Protein AF-0000000066307644 (afdb_homodimer)

InterPro domains:
  IPR011978 YgfB-like [MF_00346] (2-180)
  IPR011978 YgfB-like [PF03695] (17-167)
  IPR036255 YgfB-like superfamily [G3DSA:1.20.120.740] (1-174)
  IPR036255 YgfB-like superfamily [SSF101327] (4-168)

Structure (mmCIF, N/CA/C/O backbone):
data_AF-0000000066307644-model_v1
#
loop_
_entity.id
_entity.type
_entity.pdbx_description
1 polymer 'UPF0149 protein XC_0904'
#
loop_
_atom_site.group_PDB
_atom_site.id
_atom_site.type_symbol
_atom_site.label_atom_id
_atom_site.label_alt_id
_atom_site.label_comp_id
_atom_site.label_asym_id
_atom_site.label_entity_id
_atom_site.label_seq_id
_atom_site.pdbx_PDB_ins_code
_atom_site.Cartn_x
_atom_site.Cartn_y
_atom_site.Cartn_z
_atom_site.occupancy
_atom_site.B_iso_or_equiv
_atom_site.auth_seq_id
_atom_site.auth_comp_id
_atom_site.auth_asym_id
_atom_site.auth_atom_id
_atom_site.pdbx_PDB_model_num
ATOM 1 N N . MET A 1 1 ? 1.718 0.311 -14.469 1 76.56 1 MET A N 1
ATOM 2 C CA . MET A 1 1 ? 1.915 -0.659 -15.539 1 76.56 1 MET A CA 1
ATOM 3 C C . MET A 1 1 ? 1 -1.865 -15.359 1 76.56 1 MET A C 1
ATOM 5 O O . MET A 1 1 ? 0.821 -2.352 -14.242 1 76.56 1 MET A O 1
ATOM 9 N N . ASP A 1 2 ? 0.47 -2.332 -16.562 1 86.06 2 ASP A N 1
ATOM 10 C CA . ASP A 1 2 ? -0.519 -3.402 -16.484 1 86.06 2 ASP A CA 1
ATOM 11 C C . ASP A 1 2 ? 0.13 -4.766 -16.703 1 86.06 2 ASP A C 1
ATOM 13 O O . ASP A 1 2 ? 1.131 -4.871 -17.422 1 86.06 2 ASP A O 1
ATOM 17 N N . LEU A 1 3 ? -0.506 -5.797 -16.078 1 92.88 3 LEU A N 1
ATOM 18 C CA . LEU A 1 3 ? -0.073 -7.172 -16.328 1 92.88 3 LEU A CA 1
ATOM 19 C C . LEU A 1 3 ? -0.369 -7.594 -17.75 1 92.88 3 LEU A C 1
ATOM 21 O O . LEU A 1 3 ? -1.359 -7.152 -18.344 1 92.88 3 LEU A O 1
ATOM 25 N N . PRO A 1 4 ? 0.528 -8.398 -18.344 1 94.44 4 PRO A N 1
ATOM 26 C CA . PRO A 1 4 ? 0.225 -8.938 -19.672 1 94.44 4 PRO A CA 1
ATOM 27 C C . PRO A 1 4 ? -0.968 -9.891 -19.656 1 94.44 4 PRO A C 1
ATOM 29 O O . PRO A 1 4 ? -1.418 -10.312 -18.594 1 94.44 4 PRO A O 1
ATOM 32 N N . ASP A 1 5 ? -1.423 -10.188 -20.922 1 94 5 ASP A N 1
ATOM 33 C CA . ASP A 1 5 ? -2.516 -11.141 -21.062 1 94 5 ASP A CA 1
ATOM 34 C C . ASP A 1 5 ? -2.09 -12.539 -20.609 1 94 5 ASP A C 1
ATOM 36 O O . ASP A 1 5 ? -0.978 -12.977 -20.922 1 94 5 ASP A O 1
ATOM 40 N N . VAL A 1 6 ? -3.062 -13.227 -19.984 1 96.31 6 VAL A N 1
ATOM 41 C CA . VAL A 1 6 ? -2.816 -14.578 -19.5 1 96.31 6 VAL A CA 1
ATOM 42 C C . VAL A 1 6 ? -2.373 -15.477 -20.656 1 96.31 6 VAL A C 1
ATOM 44 O O . VAL A 1 6 ? -1.463 -16.297 -20.5 1 96.31 6 VAL A O 1
ATOM 47 N N . ALA A 1 7 ? -2.98 -15.336 -21.766 1 95.56 7 ALA A N 1
ATOM 48 C CA . ALA A 1 7 ? -2.686 -16.172 -22.938 1 95.56 7 ALA A CA 1
ATOM 49 C C . ALA A 1 7 ? -1.252 -15.953 -23.406 1 95.56 7 ALA A C 1
ATOM 51 O O . ALA A 1 7 ? -0.585 -16.906 -23.828 1 95.56 7 ALA A O 1
ATOM 52 N N . ALA A 1 8 ? -0.825 -14.734 -23.391 1 96.31 8 ALA A N 1
ATOM 53 C CA . ALA A 1 8 ? 0.537 -14.422 -23.812 1 96.31 8 ALA A CA 1
ATOM 54 C C . ALA A 1 8 ? 1.562 -15.039 -22.875 1 96.31 8 ALA A C 1
ATOM 56 O O . ALA A 1 8 ? 2.582 -15.57 -23.312 1 96.31 8 ALA A O 1
ATOM 57 N N . VAL A 1 9 ? 1.308 -14.984 -21.594 1 97.62 9 VAL A N 1
ATOM 58 C CA . VAL A 1 9 ? 2.197 -15.57 -20.609 1 97.62 9 VAL A CA 1
ATOM 59 C C . VAL A 1 9 ? 2.227 -17.094 -20.766 1 97.62 9 VAL A C 1
ATOM 61 O O . VAL A 1 9 ? 3.297 -17.703 -20.734 1 97.62 9 VAL A O 1
ATOM 64 N N . GLN A 1 10 ? 1.036 -17.625 -20.969 1 95.81 10 GLN A N 1
ATOM 65 C CA . GLN A 1 10 ? 0.947 -19.078 -21.172 1 95.81 10 GLN A CA 1
ATOM 66 C C . GLN A 1 10 ? 1.739 -19.516 -22.406 1 95.81 10 GLN A C 1
ATOM 68 O O . GLN A 1 10 ? 2.418 -20.531 -22.375 1 95.81 10 GLN A O 1
ATOM 73 N N . HIS A 1 11 ? 1.57 -18.797 -23.422 1 96.5 11 HIS A N 1
ATOM 74 C CA . HIS A 1 11 ? 2.273 -19.109 -24.672 1 96.5 11 HIS A CA 1
ATOM 75 C C . HIS A 1 11 ? 3.783 -19.125 -24.453 1 96.5 11 HIS A C 1
ATOM 77 O O . HIS A 1 11 ? 4.465 -20.062 -24.875 1 96.5 11 HIS A O 1
ATOM 83 N N . GLU A 1 12 ? 4.316 -18.109 -23.797 1 97.06 12 GLU A N 1
ATOM 84 C CA . GLU A 1 12 ? 5.754 -18.047 -23.547 1 97.06 12 GLU A CA 1
ATOM 85 C C . GLU A 1 12 ? 6.199 -19.156 -22.609 1 97.06 12 GLU A C 1
ATOM 87 O O . GLU A 1 12 ? 7.293 -19.703 -22.75 1 97.06 12 GLU A O 1
ATOM 92 N N . SER A 1 13 ? 5.41 -19.469 -21.625 1 96.44 13 SER A N 1
ATOM 93 C CA . SER A 1 13 ? 5.695 -20.578 -20.719 1 96.44 13 SER A CA 1
ATOM 94 C C . SER A 1 13 ? 5.875 -21.891 -21.5 1 96.44 13 SER A C 1
ATOM 96 O O . SER A 1 13 ? 6.816 -22.641 -21.25 1 96.44 13 SER A O 1
ATOM 98 N N . ARG A 1 14 ? 4.941 -22.078 -22.438 1 95.62 14 ARG A N 1
ATOM 99 C CA . ARG A 1 14 ? 5.016 -23.281 -23.266 1 95.62 14 ARG A CA 1
ATOM 100 C C . ARG A 1 14 ? 6.266 -23.266 -24.141 1 95.62 14 ARG A C 1
ATOM 102 O O . ARG A 1 14 ? 6.91 -24.297 -24.328 1 95.62 14 ARG A O 1
ATOM 109 N N . GLN A 1 15 ? 6.609 -22.203 -24.672 1 95.5 15 GLN A N 1
ATOM 110 C CA . GLN A 1 15 ? 7.793 -22.062 -25.516 1 95.5 15 GLN A CA 1
ATOM 111 C C . GLN A 1 15 ? 9.062 -22.422 -24.75 1 95.5 15 GLN A C 1
ATOM 113 O O . GLN A 1 15 ? 10.016 -22.953 -25.328 1 95.5 15 GLN A O 1
ATOM 118 N N . LEU A 1 16 ? 9.094 -22.141 -23.484 1 95.19 16 LEU A N 1
ATOM 119 C CA . LEU A 1 16 ? 10.242 -22.422 -22.625 1 95.19 16 LEU A CA 1
ATOM 120 C C . LEU A 1 16 ? 10.133 -23.797 -22 1 95.19 16 LEU A C 1
ATOM 122 O O . LEU A 1 16 ? 10.93 -24.156 -21.125 1 95.19 16 LEU A O 1
ATOM 126 N N . ASP A 1 17 ? 9.086 -24.578 -22.328 1 95 17 ASP A N 1
ATOM 127 C CA . ASP A 1 17 ? 8.828 -25.938 -21.875 1 95 17 ASP A CA 1
ATOM 128 C C . ASP A 1 17 ? 8.633 -25.984 -20.359 1 95 17 ASP A C 1
ATOM 130 O O . ASP A 1 17 ? 9.172 -26.875 -19.688 1 95 17 ASP A O 1
ATOM 134 N N . LEU A 1 18 ? 7.98 -24.922 -19.891 1 95.06 18 LEU A N 1
ATOM 135 C CA . LEU A 1 18 ? 7.645 -24.906 -18.469 1 95.06 18 LEU A CA 1
ATOM 136 C C . LEU A 1 18 ? 6.328 -25.625 -18.219 1 95.06 18 LEU A C 1
ATOM 138 O O . LEU A 1 18 ? 5.398 -25.547 -19.016 1 95.06 18 LEU A O 1
ATOM 142 N N . ALA A 1 19 ? 6.207 -26.344 -17.141 1 93.62 19 ALA A N 1
ATOM 143 C CA . ALA A 1 19 ? 4.977 -27.016 -16.734 1 93.62 19 ALA A CA 1
ATOM 144 C C . ALA A 1 19 ? 4.062 -26.078 -15.953 1 93.62 19 ALA A C 1
ATOM 146 O O . ALA A 1 19 ? 2.904 -26.406 -15.688 1 93.62 19 ALA A O 1
ATOM 147 N N . SER A 1 20 ? 4.461 -24.938 -15.68 1 95.69 20 SER A N 1
ATOM 148 C CA . SER A 1 20 ? 3.748 -24 -14.82 1 95.69 20 SER A CA 1
ATOM 149 C C . SER A 1 20 ? 2.73 -23.188 -15.617 1 95.69 20 SER A C 1
ATOM 151 O O . SER A 1 20 ? 3.006 -22.766 -16.734 1 95.69 20 SER A O 1
ATOM 153 N N . SER A 1 21 ? 1.569 -23 -14.969 1 96.38 21 SER A N 1
ATOM 154 C CA . SER A 1 21 ? 0.564 -22.125 -15.539 1 96.38 21 SER A CA 1
ATOM 155 C C . SER A 1 21 ? 0.926 -20.656 -15.312 1 96.38 21 SER A C 1
ATOM 157 O O . SER A 1 21 ? 1.841 -20.344 -14.539 1 96.38 21 SER A O 1
ATOM 159 N N . ALA A 1 22 ? 0.212 -19.734 -15.992 1 96.5 22 ALA A N 1
ATOM 160 C CA . ALA A 1 22 ? 0.408 -18.297 -15.789 1 96.5 22 ALA A CA 1
ATOM 161 C C . ALA A 1 22 ? 0.186 -17.922 -14.328 1 96.5 22 ALA A C 1
ATOM 163 O O . ALA A 1 22 ? 0.947 -17.125 -13.766 1 96.5 22 ALA A O 1
ATOM 164 N N . ALA A 1 23 ? -0.863 -18.453 -13.719 1 97.19 23 ALA A N 1
ATOM 165 C CA . ALA A 1 23 ? -1.168 -18.188 -12.32 1 97.19 23 ALA A CA 1
ATOM 166 C C . ALA A 1 23 ? -0.026 -18.641 -11.414 1 97.19 23 ALA A C 1
ATOM 168 O O . ALA A 1 23 ? 0.369 -17.906 -10.5 1 97.19 23 ALA A O 1
ATOM 169 N N . GLU A 1 24 ? 0.496 -19.75 -11.672 1 97.25 24 GLU A N 1
ATOM 170 C CA . GLU A 1 24 ? 1.594 -20.281 -10.867 1 97.25 24 GLU A CA 1
ATOM 171 C C . GLU A 1 24 ? 2.844 -19.406 -11.008 1 97.25 24 GLU A C 1
ATOM 173 O O . GLU A 1 24 ? 3.523 -19.125 -10.016 1 97.25 24 GLU A O 1
ATOM 178 N N . LEU A 1 25 ? 3.117 -19.031 -12.211 1 98.12 25 LEU A N 1
ATOM 179 C CA . LEU A 1 25 ? 4.297 -18.203 -12.453 1 98.12 25 LEU A CA 1
ATOM 180 C C . LEU A 1 25 ? 4.164 -16.859 -11.773 1 98.12 25 LEU A C 1
ATOM 182 O O . LEU A 1 25 ? 5.109 -16.375 -11.141 1 98.12 25 LEU A O 1
ATOM 186 N N . HIS A 1 26 ? 3.051 -16.203 -11.914 1 98.38 26 HIS A N 1
ATOM 187 C CA . HIS A 1 26 ? 2.826 -14.914 -11.266 1 98.38 26 HIS A CA 1
ATOM 188 C C . HIS A 1 26 ? 2.873 -15.047 -9.75 1 98.38 26 HIS A C 1
ATOM 190 O O . HIS A 1 26 ? 3.488 -14.227 -9.062 1 98.38 26 HIS A O 1
ATOM 196 N N . GLY A 1 27 ? 2.193 -16.078 -9.211 1 98.12 27 GLY A N 1
ATOM 197 C CA . GLY A 1 27 ? 2.252 -16.328 -7.781 1 98.12 27 GLY A CA 1
ATOM 198 C C . GLY A 1 27 ? 3.668 -16.5 -7.262 1 98.12 27 GLY A C 1
ATOM 199 O O . GLY A 1 27 ? 4.043 -15.906 -6.254 1 98.12 27 GLY A O 1
ATOM 200 N N . GLY A 1 28 ? 4.426 -17.328 -7.926 1 97.81 28 GLY A N 1
ATOM 201 C CA . GLY A 1 28 ? 5.816 -17.531 -7.547 1 97.81 28 GLY A CA 1
ATOM 202 C C . GLY A 1 28 ? 6.629 -16.25 -7.551 1 97.81 28 GLY A C 1
ATOM 203 O O . GLY A 1 28 ? 7.395 -15.992 -6.617 1 97.81 28 GLY A O 1
ATOM 204 N N . LEU A 1 29 ? 6.465 -15.477 -8.617 1 97.94 29 LEU A N 1
ATOM 205 C CA . LEU A 1 29 ? 7.156 -14.203 -8.727 1 97.94 29 LEU A CA 1
ATOM 206 C C . LEU A 1 29 ? 6.77 -13.273 -7.582 1 97.94 29 LEU A C 1
ATOM 208 O O . LEU A 1 29 ? 7.637 -12.672 -6.945 1 97.94 29 LEU A O 1
ATOM 212 N N . CYS A 1 30 ? 5.473 -13.117 -7.383 1 96.19 30 CYS A N 1
ATOM 213 C CA . CYS A 1 30 ? 4.984 -12.273 -6.301 1 96.19 30 CYS A CA 1
ATOM 214 C C . CYS A 1 30 ? 5.551 -12.727 -4.961 1 96.19 30 CYS A C 1
ATOM 216 O O . CYS A 1 30 ? 5.949 -11.898 -4.137 1 96.19 30 CYS A O 1
ATOM 218 N N . GLY A 1 31 ? 5.551 -14.039 -4.734 1 96.25 31 GLY A N 1
ATOM 219 C CA . GLY A 1 31 ? 6.125 -14.578 -3.51 1 96.25 31 GLY A CA 1
ATOM 220 C C . GLY A 1 31 ? 7.59 -14.227 -3.336 1 96.25 31 GLY A C 1
ATOM 221 O O . GLY A 1 31 ? 7.996 -13.742 -2.277 1 96.25 31 GLY A O 1
ATOM 222 N N . TRP A 1 32 ? 8.359 -14.406 -4.375 1 96.19 32 TRP A N 1
ATOM 223 C CA . TRP A 1 32 ? 9.789 -14.109 -4.379 1 96.19 32 TRP A CA 1
ATOM 224 C C . TRP A 1 32 ? 10.039 -12.641 -4.035 1 96.19 32 TRP A C 1
ATOM 226 O O . TRP A 1 32 ? 10.789 -12.328 -3.111 1 96.19 32 TRP A O 1
ATOM 236 N N . LEU A 1 33 ? 9.312 -11.781 -4.711 1 93.94 33 LEU A N 1
ATOM 237 C CA . LEU A 1 33 ? 9.508 -10.352 -4.52 1 93.94 33 LEU A CA 1
ATOM 238 C C . LEU A 1 33 ? 9.031 -9.922 -3.133 1 93.94 33 LEU A C 1
ATOM 240 O O . LEU A 1 33 ? 9.695 -9.117 -2.469 1 93.94 33 LEU A O 1
ATOM 244 N N . SER A 1 34 ? 7.895 -10.422 -2.717 1 91.25 34 SER A N 1
ATOM 245 C CA . SER A 1 34 ? 7.336 -10.055 -1.421 1 91.25 34 SER A CA 1
ATOM 246 C C . SER A 1 34 ? 8.227 -10.523 -0.277 1 91.25 34 SER A C 1
ATOM 248 O O . SER A 1 34 ? 8.25 -9.914 0.792 1 91.25 34 SER A O 1
ATOM 250 N N . GLY A 1 35 ? 8.93 -11.609 -0.452 1 91.62 35 GLY A N 1
ATOM 251 C CA . GLY A 1 35 ? 9.844 -12.141 0.552 1 91.62 35 GLY A CA 1
ATOM 252 C C . GLY A 1 35 ? 11.188 -11.43 0.572 1 91.62 35 GLY A C 1
ATOM 253 O O . GLY A 1 35 ? 12.047 -11.75 1.392 1 91.62 35 GLY A O 1
ATOM 254 N N . GLY A 1 36 ? 11.383 -10.484 -0.384 1 90.62 36 GLY A N 1
ATOM 255 C CA . GLY A 1 36 ? 12.617 -9.711 -0.428 1 90.62 36 GLY A CA 1
ATOM 256 C C . GLY A 1 36 ? 13.578 -10.172 -1.507 1 90.62 36 GLY A C 1
ATOM 257 O O . GLY A 1 36 ? 14.734 -9.766 -1.528 1 90.62 36 GLY A O 1
ATOM 258 N N . GLY A 1 37 ? 13.109 -11.109 -2.309 1 92.88 37 GLY A N 1
ATOM 259 C CA . GLY A 1 37 ? 13.945 -11.516 -3.43 1 92.88 37 GLY A CA 1
ATOM 260 C C . GLY A 1 37 ? 14.297 -10.367 -4.355 1 92.88 37 GLY A C 1
ATOM 261 O O . GLY A 1 37 ? 13.531 -9.414 -4.496 1 92.88 37 GLY A O 1
ATOM 262 N N . ALA A 1 38 ? 15.414 -10.492 -5.082 1 92.81 38 ALA A N 1
ATOM 263 C CA . ALA A 1 38 ? 15.906 -9.422 -5.945 1 92.81 38 ALA A CA 1
ATOM 264 C C . ALA A 1 38 ? 15.078 -9.32 -7.227 1 92.81 38 ALA A C 1
ATOM 266 O O . ALA A 1 38 ? 14.68 -10.344 -7.797 1 92.81 38 ALA A O 1
ATOM 267 N N . ASP A 1 39 ? 14.789 -8.109 -7.637 1 94.81 39 ASP A N 1
ATOM 268 C CA . ASP A 1 39 ? 14.242 -7.871 -8.969 1 94.81 39 ASP A CA 1
ATOM 269 C C . ASP A 1 39 ? 15.312 -8.062 -10.039 1 94.81 39 ASP A C 1
ATOM 271 O O . ASP A 1 39 ? 16.062 -7.133 -10.359 1 94.81 39 ASP A O 1
ATOM 275 N N . SER A 1 40 ? 15.375 -9.195 -10.586 1 95.56 40 SER A N 1
ATOM 276 C CA . SER A 1 40 ? 16.406 -9.523 -11.57 1 95.56 40 SER A CA 1
ATOM 277 C C . SER A 1 40 ? 15.82 -10.273 -12.758 1 95.56 40 SER A C 1
ATOM 279 O O . SER A 1 40 ? 14.781 -10.922 -12.633 1 95.56 40 SER A O 1
ATOM 281 N N . ALA A 1 41 ? 16.516 -10.227 -13.852 1 94.31 41 ALA A N 1
ATOM 282 C CA . ALA A 1 41 ? 16.047 -10.852 -15.086 1 94.31 41 ALA A CA 1
ATOM 283 C C . ALA A 1 41 ? 16.016 -12.367 -14.953 1 94.31 41 ALA A C 1
ATOM 285 O O . ALA A 1 41 ? 15.273 -13.047 -15.672 1 94.31 41 ALA A O 1
ATOM 286 N N . ASP A 1 42 ? 16.781 -12.953 -13.992 1 95.56 42 ASP A N 1
ATOM 287 C CA . ASP A 1 42 ? 16.844 -14.406 -13.859 1 95.56 42 ASP A CA 1
ATOM 288 C C . ASP A 1 42 ? 15.836 -14.906 -12.828 1 95.56 42 ASP A C 1
ATOM 290 O O . ASP A 1 42 ? 16.016 -15.984 -12.258 1 95.56 42 ASP A O 1
ATOM 294 N N . TRP A 1 43 ? 14.828 -14.141 -12.617 1 96.69 43 TRP A N 1
ATOM 295 C CA . TRP A 1 43 ? 13.836 -14.469 -11.602 1 96.69 43 TRP A CA 1
ATOM 296 C C . TRP A 1 43 ? 13.25 -15.859 -11.836 1 96.69 43 TRP A C 1
ATOM 298 O O . TRP A 1 43 ? 12.891 -16.562 -10.883 1 96.69 43 TRP A O 1
ATOM 308 N N . LEU A 1 44 ? 13.07 -16.25 -13.055 1 97.38 44 LEU A N 1
ATOM 309 C CA . LEU A 1 44 ? 12.477 -17.547 -13.391 1 97.38 44 LEU A CA 1
ATOM 310 C C . LEU A 1 44 ? 13.32 -18.688 -12.852 1 97.38 44 LEU A C 1
ATOM 312 O O . LEU A 1 44 ? 12.797 -19.625 -12.25 1 97.38 44 LEU A O 1
ATOM 316 N N . ALA A 1 45 ? 14.609 -18.625 -13.023 1 96.44 45 ALA A N 1
ATOM 317 C CA . ALA A 1 45 ? 15.523 -19.641 -12.484 1 96.44 45 ALA A CA 1
ATOM 318 C C . ALA A 1 45 ? 15.438 -19.703 -10.961 1 96.44 45 ALA A C 1
ATOM 320 O O . ALA A 1 45 ? 15.523 -20.781 -10.375 1 96.44 45 ALA A O 1
ATOM 321 N N . ARG A 1 46 ? 15.219 -18.562 -10.344 1 94.88 46 ARG A N 1
ATOM 322 C CA . ARG A 1 46 ? 15.172 -18.453 -8.891 1 94.88 46 ARG A CA 1
ATOM 323 C C . ARG A 1 46 ? 13.93 -19.141 -8.336 1 94.88 46 ARG A C 1
ATOM 325 O O . ARG A 1 46 ? 14.023 -19.953 -7.41 1 94.88 46 ARG A O 1
ATOM 332 N N . ILE A 1 47 ? 12.766 -18.859 -8.953 1 95.19 47 ILE A N 1
ATOM 333 C CA . ILE A 1 47 ? 11.539 -19.344 -8.352 1 95.19 47 ILE A CA 1
ATOM 334 C C . ILE A 1 47 ? 11.344 -20.828 -8.703 1 95.19 47 ILE A C 1
ATOM 336 O O . ILE A 1 47 ? 10.648 -21.547 -7.992 1 95.19 47 ILE A O 1
ATOM 340 N N . LEU A 1 48 ? 11.914 -21.281 -9.781 1 95.5 48 LEU A N 1
ATOM 341 C CA . LEU A 1 48 ? 11.812 -22.672 -10.172 1 95.5 48 LEU A CA 1
ATOM 342 C C . LEU A 1 48 ? 12.93 -23.5 -9.547 1 95.5 48 LEU A C 1
ATOM 344 O O . LEU A 1 48 ? 12.984 -24.719 -9.719 1 95.5 48 LEU A O 1
ATOM 348 N N . ALA A 1 49 ? 13.852 -22.828 -8.875 1 92.62 49 ALA A N 1
ATOM 349 C CA . ALA A 1 49 ? 15.031 -23.469 -8.281 1 92.62 49 ALA A CA 1
ATOM 350 C C . ALA A 1 49 ? 15.789 -24.281 -9.32 1 92.62 49 ALA A C 1
ATOM 352 O O . ALA A 1 49 ? 16.156 -25.438 -9.055 1 92.62 49 ALA A O 1
ATOM 353 N N . ASP A 1 50 ? 15.898 -23.812 -10.453 1 94.31 50 AS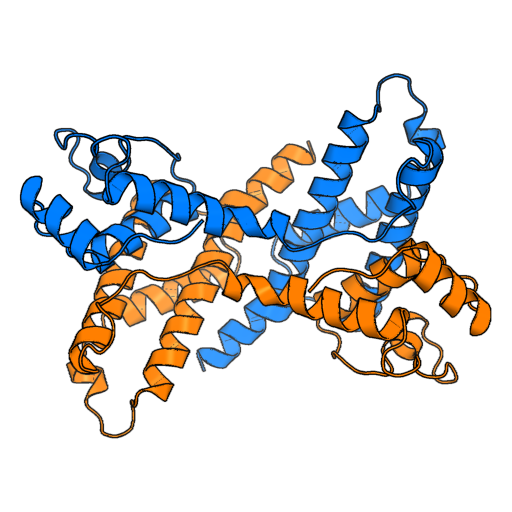P A N 1
ATOM 354 C CA . ASP A 1 50 ? 16.578 -24.422 -11.586 1 94.31 50 ASP A CA 1
ATOM 355 C C . ASP A 1 50 ? 17.562 -23.438 -12.234 1 94.31 50 ASP A C 1
ATOM 357 O O . ASP A 1 50 ? 17.172 -22.672 -13.117 1 94.31 50 ASP A O 1
ATOM 361 N N . THR A 1 51 ? 18.828 -23.547 -11.906 1 91.81 51 THR A N 1
ATOM 362 C CA . THR A 1 51 ? 19.844 -22.594 -12.328 1 91.81 51 THR A CA 1
ATOM 363 C C . THR A 1 51 ? 20.078 -22.688 -13.836 1 91.81 51 THR A C 1
ATOM 365 O O . THR A 1 51 ? 20.656 -21.781 -14.438 1 91.81 51 THR A O 1
ATOM 368 N N . ALA A 1 52 ? 19.594 -23.766 -14.398 1 93.44 52 ALA A N 1
ATOM 369 C CA . ALA A 1 52 ? 19.797 -23.953 -15.836 1 93.44 52 ALA A CA 1
ATOM 370 C C . ALA A 1 52 ? 18.703 -23.266 -16.641 1 93.44 52 ALA A C 1
ATOM 372 O O . ALA A 1 52 ? 18.812 -23.109 -17.859 1 93.44 52 ALA A O 1
ATOM 373 N N . GLN A 1 53 ? 17.688 -22.875 -15.945 1 94.5 53 GLN A N 1
ATOM 374 C CA . GLN A 1 53 ? 16.578 -22.234 -16.641 1 94.5 53 GLN A CA 1
ATOM 375 C C . GLN A 1 53 ? 17 -20.906 -17.25 1 94.5 53 GLN A C 1
ATOM 377 O O . GLN A 1 53 ? 17.562 -20.062 -16.562 1 94.5 53 GLN A O 1
ATOM 382 N N . VAL A 1 54 ? 16.75 -20.75 -18.484 1 93.88 54 VAL A N 1
ATOM 383 C CA . VAL A 1 54 ? 17.125 -19.531 -19.203 1 93.88 54 VAL A CA 1
ATOM 384 C C . VAL A 1 54 ? 16.203 -18.391 -18.781 1 93.88 54 VAL A C 1
ATOM 386 O O . VAL A 1 54 ? 15.016 -18.594 -18.562 1 93.88 54 VAL A O 1
ATOM 389 N N . ALA A 1 55 ? 16.797 -17.141 -18.828 1 95 55 ALA A N 1
ATOM 390 C CA . ALA A 1 55 ? 16 -15.953 -18.5 1 95 55 ALA A CA 1
ATOM 391 C C . ALA A 1 55 ? 14.992 -15.656 -19.609 1 95 55 ALA A C 1
ATOM 393 O O . ALA A 1 55 ? 15.266 -15.875 -20.797 1 95 55 ALA A O 1
ATOM 394 N N . PRO A 1 56 ? 13.812 -15.141 -19.203 1 95.5 56 PRO A N 1
ATOM 395 C CA . PRO A 1 56 ? 12.852 -14.727 -20.219 1 95.5 56 PRO A CA 1
ATOM 396 C C . PRO A 1 56 ? 13.414 -13.68 -21.188 1 95.5 56 PRO A C 1
ATOM 398 O O . PRO A 1 56 ? 14.281 -12.891 -20.797 1 95.5 56 PRO A O 1
ATOM 401 N N . ALA A 1 57 ? 12.867 -13.711 -22.375 1 94.62 57 ALA A N 1
ATOM 402 C CA . ALA A 1 57 ? 13.266 -12.727 -23.375 1 94.62 57 ALA A CA 1
ATOM 403 C C . ALA A 1 57 ? 12.883 -11.312 -22.938 1 94.62 57 ALA A C 1
ATOM 405 O O . ALA A 1 57 ? 11.773 -11.094 -22.453 1 94.62 57 ALA A O 1
ATOM 406 N N . GLN A 1 58 ? 13.82 -10.352 -23.141 1 94.75 58 GLN A N 1
ATOM 407 C CA . GLN A 1 58 ? 13.531 -8.961 -22.812 1 94.75 58 GLN A CA 1
ATOM 408 C C . GLN A 1 58 ? 12.344 -8.453 -23.625 1 94.75 58 GLN A C 1
ATOM 410 O O . GLN A 1 58 ? 12.297 -8.625 -24.844 1 94.75 58 GLN A O 1
ATOM 415 N N . GLY A 1 59 ? 11.43 -7.914 -22.969 1 94.44 59 GLY A N 1
ATOM 416 C CA . GLY A 1 59 ? 10.258 -7.359 -23.625 1 94.44 59 GLY A CA 1
ATOM 417 C C . GLY A 1 59 ? 9.172 -8.383 -23.875 1 94.44 5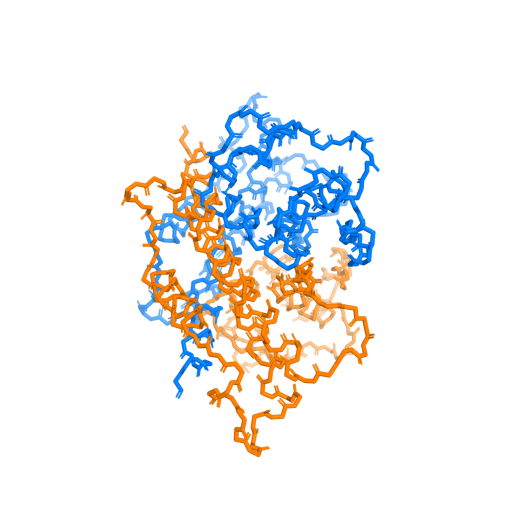9 GLY A C 1
ATOM 418 O O . GLY A 1 59 ? 8.078 -8.039 -24.328 1 94.44 59 GLY A O 1
ATOM 419 N N . GLY A 1 60 ? 9.461 -9.648 -23.641 1 96.62 60 GLY A N 1
ATOM 420 C CA . GLY A 1 60 ? 8.445 -10.68 -23.781 1 96.62 60 GLY A CA 1
ATOM 421 C C . GLY A 1 60 ? 7.402 -10.633 -22.688 1 96.62 60 GLY A C 1
ATOM 422 O O . GLY A 1 60 ? 7.441 -9.758 -21.812 1 96.62 60 GLY A O 1
ATOM 423 N N . ALA A 1 61 ? 6.449 -11.531 -22.719 1 97.31 61 ALA A N 1
ATOM 424 C CA . ALA A 1 61 ? 5.316 -11.531 -21.797 1 97.31 61 ALA A CA 1
ATOM 425 C C . ALA A 1 61 ? 5.777 -11.773 -20.359 1 97.31 61 ALA A C 1
ATOM 427 O O . ALA A 1 61 ? 5.266 -11.148 -19.422 1 97.31 61 ALA A O 1
ATOM 428 N N . LEU A 1 62 ? 6.691 -12.656 -20.203 1 98.06 62 LEU A N 1
ATOM 429 C CA . LEU A 1 62 ? 7.188 -12.961 -18.859 1 98.06 62 LEU A CA 1
ATOM 430 C C . LEU A 1 62 ? 7.992 -11.797 -18.297 1 98.06 62 LEU A C 1
ATOM 432 O O . LEU A 1 62 ? 7.914 -11.5 -17.109 1 98.06 62 LEU A O 1
ATOM 436 N N . ASP A 1 63 ? 8.766 -11.156 -19.109 1 97.62 63 ASP A N 1
ATOM 437 C CA . ASP A 1 63 ? 9.484 -9.953 -18.703 1 97.62 63 ASP A CA 1
ATOM 438 C C . ASP A 1 63 ? 8.516 -8.828 -18.359 1 97.62 63 ASP A C 1
ATOM 440 O O . ASP A 1 63 ? 8.711 -8.117 -17.375 1 97.62 63 ASP A O 1
ATOM 444 N N . GLN A 1 64 ? 7.547 -8.633 -19.125 1 96.44 64 GLN A N 1
ATOM 445 C CA . GLN A 1 64 ? 6.52 -7.625 -18.859 1 96.44 64 GLN A CA 1
ATOM 446 C C . GLN A 1 64 ? 5.789 -7.914 -17.547 1 96.44 64 GLN A C 1
ATOM 448 O O . GLN A 1 64 ? 5.457 -6.996 -16.797 1 96.44 64 GLN A O 1
ATOM 453 N N . MET A 1 65 ? 5.484 -9.195 -17.297 1 97.19 65 MET A N 1
ATOM 454 C CA . MET A 1 65 ? 4.852 -9.602 -16.047 1 97.19 65 MET A CA 1
ATOM 455 C C . MET A 1 65 ? 5.707 -9.203 -14.852 1 97.19 65 MET A C 1
ATOM 457 O O . MET A 1 65 ? 5.199 -8.656 -13.867 1 97.19 65 MET A O 1
ATOM 461 N N . ARG A 1 66 ? 6.965 -9.453 -14.93 1 97.44 66 ARG A N 1
ATOM 462 C CA . ARG A 1 66 ? 7.875 -9.07 -13.852 1 97.44 66 ARG A CA 1
ATOM 463 C C . ARG A 1 66 ? 7.848 -7.562 -13.625 1 97.44 66 ARG A C 1
ATOM 465 O O . ARG A 1 66 ? 7.648 -7.105 -12.5 1 97.44 66 ARG A O 1
ATOM 472 N N . GLN A 1 67 ? 8.016 -6.828 -14.664 1 94.81 67 GLN A N 1
ATOM 473 C CA . GLN A 1 67 ? 8.062 -5.375 -14.57 1 94.81 67 GLN A CA 1
ATOM 474 C C . GLN A 1 67 ? 6.77 -4.82 -13.969 1 94.81 67 GLN A C 1
ATOM 476 O O . GLN A 1 67 ? 6.805 -3.955 -13.094 1 94.81 67 GLN A O 1
ATOM 481 N N . ALA A 1 68 ? 5.688 -5.289 -14.453 1 91.69 68 ALA A N 1
ATOM 482 C CA . ALA A 1 68 ? 4.395 -4.828 -13.961 1 91.69 68 ALA A CA 1
ATOM 483 C C . ALA A 1 68 ? 4.219 -5.172 -12.477 1 91.69 68 ALA A C 1
ATOM 485 O O . ALA A 1 68 ? 3.709 -4.359 -11.703 1 91.69 68 ALA A O 1
ATOM 486 N N . THR A 1 69 ? 4.57 -6.406 -12.086 1 93.5 69 THR A N 1
ATOM 487 C CA . THR A 1 69 ? 4.438 -6.855 -10.703 1 93.5 69 THR A CA 1
ATOM 488 C C . THR A 1 69 ? 5.277 -5.988 -9.773 1 93.5 69 THR A C 1
ATOM 490 O O . THR A 1 69 ? 4.797 -5.543 -8.727 1 93.5 69 THR A O 1
ATOM 493 N N . VAL A 1 70 ? 6.516 -5.699 -10.172 1 90.75 70 VAL A N 1
ATOM 494 C CA . VAL A 1 70 ? 7.406 -4.852 -9.383 1 90.75 70 VAL A CA 1
ATOM 495 C C . VAL A 1 70 ? 6.781 -3.471 -9.211 1 90.75 70 VAL A C 1
ATOM 497 O O . VAL A 1 70 ? 6.73 -2.941 -8.094 1 90.75 70 VAL A O 1
ATOM 500 N N . ALA A 1 71 ? 6.344 -2.939 -10.266 1 85.25 71 ALA A N 1
ATOM 501 C CA . ALA A 1 71 ? 5.734 -1.611 -10.234 1 85.25 71 ALA A CA 1
ATOM 502 C C . ALA A 1 71 ? 4.523 -1.583 -9.305 1 85.25 71 ALA A C 1
ATOM 504 O O . ALA A 1 71 ? 4.355 -0.646 -8.523 1 85.25 71 ALA A O 1
ATOM 505 N N . GLN A 1 72 ? 3.693 -2.598 -9.398 1 83.44 72 GLN A N 1
ATOM 506 C CA . GLN A 1 72 ? 2.463 -2.645 -8.617 1 83.44 72 GLN A CA 1
ATOM 507 C C . GLN A 1 72 ? 2.764 -2.807 -7.129 1 83.44 72 GLN A C 1
ATOM 509 O O . GLN A 1 72 ? 2.076 -2.227 -6.285 1 83.44 72 GLN A O 1
ATOM 514 N N . LEU A 1 73 ? 3.709 -3.582 -6.793 1 83.25 73 LEU A N 1
ATOM 515 C CA . LEU A 1 73 ? 4.074 -3.795 -5.395 1 83.25 73 LEU A CA 1
ATOM 516 C C . LEU A 1 73 ? 4.73 -2.551 -4.809 1 83.25 73 LEU A C 1
ATOM 518 O O . LEU A 1 73 ? 4.582 -2.268 -3.617 1 83.25 73 LEU A O 1
ATOM 522 N N . GLU A 1 74 ? 5.492 -1.887 -5.66 1 73.5 74 GLU A N 1
ATOM 523 C CA . GLU A 1 74 ? 6.203 -0.698 -5.199 1 73.5 74 GLU A CA 1
ATOM 524 C C . GLU A 1 74 ? 5.285 0.522 -5.184 1 73.5 74 GLU A C 1
ATOM 526 O O . GLU A 1 74 ? 5.555 1.501 -4.484 1 73.5 74 GLU A O 1
ATOM 531 N N . ASP A 1 75 ? 4.41 0.595 -6.152 1 60.53 75 ASP A N 1
ATOM 532 C CA . ASP A 1 75 ? 3.559 1.765 -6.355 1 60.53 75 ASP A CA 1
ATOM 533 C C . ASP A 1 75 ? 2.818 2.133 -5.07 1 60.53 75 ASP A C 1
ATOM 535 O O . ASP A 1 75 ? 2.061 3.104 -5.043 1 60.53 75 ASP A O 1
ATOM 539 N N . ARG A 1 76 ? 2.887 1.423 -3.926 1 54.25 76 ARG A N 1
ATOM 540 C CA . ARG A 1 76 ? 2.303 1.982 -2.711 1 54.25 76 ARG A CA 1
ATOM 541 C C . ARG A 1 76 ? 2.561 3.482 -2.623 1 54.25 76 ARG A C 1
ATOM 543 O O . ARG A 1 76 ? 1.719 4.234 -2.125 1 54.25 76 ARG A O 1
ATOM 550 N N . ASP A 1 77 ? 3.811 3.793 -2.852 1 48.97 77 ASP A N 1
ATOM 551 C CA . ASP A 1 77 ? 4.352 5.137 -2.688 1 48.97 77 ASP A CA 1
ATOM 552 C C . ASP A 1 77 ? 3.645 6.129 -3.605 1 48.97 77 ASP A C 1
ATOM 554 O O . ASP A 1 77 ? 3.424 7.285 -3.229 1 48.97 77 ASP A O 1
ATOM 558 N N . PHE A 1 78 ? 3.246 5.578 -4.879 1 51.75 78 PHE A N 1
ATOM 559 C CA . PHE A 1 78 ? 2.99 6.578 -5.91 1 51.75 78 PHE A CA 1
ATOM 560 C C . PHE A 1 78 ? 1.559 7.094 -5.82 1 51.75 78 PHE A C 1
ATOM 562 O O . PHE A 1 78 ? 1.264 8.203 -6.273 1 51.75 78 PHE A O 1
ATOM 569 N N . ALA A 1 79 ? 0.756 6.336 -4.805 1 64.56 79 ALA A N 1
ATOM 570 C CA . ALA A 1 79 ? -0.598 6.875 -4.887 1 64.56 79 ALA A CA 1
ATOM 571 C C . ALA A 1 79 ? -0.916 7.746 -3.672 1 64.56 79 ALA A C 1
ATOM 573 O O . ALA A 1 79 ? -1.798 8.602 -3.729 1 64.56 79 ALA A O 1
ATOM 574 N N . PHE A 1 80 ? 0.027 7.664 -2.662 1 82 80 PHE A N 1
ATOM 575 C CA . PHE A 1 80 ? -0.277 8.477 -1.49 1 82 80 PHE A CA 1
ATOM 576 C C . PHE A 1 80 ? 0.602 9.719 -1.449 1 82 80 PHE A C 1
ATOM 578 O O . PHE A 1 80 ? 1.83 9.617 -1.487 1 82 80 PHE A O 1
ATOM 585 N N . GLU A 1 81 ? -0.075 10.898 -1.392 1 87.25 81 GLU A N 1
ATOM 586 C CA . GLU A 1 81 ? 0.634 12.172 -1.452 1 87.25 81 GLU A CA 1
ATOM 587 C C . GLU A 1 81 ? 0.436 12.977 -0.169 1 87.25 81 GLU A C 1
ATOM 589 O O . GLU A 1 81 ? -0.603 12.867 0.485 1 87.25 81 GLU A O 1
ATOM 594 N N . LEU A 1 82 ? 1.473 13.797 0.144 1 93.19 82 LEU A N 1
ATOM 595 C CA . LEU A 1 82 ? 1.372 14.734 1.255 1 93.19 82 LEU A CA 1
ATOM 596 C C . LEU A 1 82 ? 0.963 16.125 0.76 1 93.19 82 LEU A C 1
ATOM 598 O O . LEU A 1 82 ? 1.552 16.641 -0.189 1 93.19 82 LEU A O 1
ATOM 602 N N . LEU A 1 83 ? -0.055 16.641 1.376 1 96.31 83 LEU A N 1
ATOM 603 C CA . LEU A 1 83 ? -0.378 18.031 1.098 1 96.31 83 LEU A CA 1
ATOM 604 C C . LEU A 1 83 ? 0.424 18.969 1.999 1 96.31 83 LEU A C 1
ATOM 606 O O . LEU A 1 83 ? 0.13 19.094 3.189 1 96.31 83 LEU A O 1
ATOM 610 N N . LEU A 1 84 ? 1.435 19.656 1.452 1 96.31 84 LEU A N 1
ATOM 611 C CA . LEU A 1 84 ? 2.359 20.438 2.266 1 96.31 84 LEU A CA 1
ATOM 612 C C . LEU A 1 84 ? 2.287 21.922 1.9 1 96.31 84 LEU A C 1
ATOM 614 O O . LEU A 1 84 ? 1.548 22.688 2.527 1 96.31 84 LEU A O 1
ATOM 618 N N . THR A 1 85 ? 3.02 22.328 0.828 1 94.88 85 THR A N 1
ATOM 619 C CA . THR A 1 85 ? 3.094 23.719 0.41 1 94.88 85 THR A CA 1
ATOM 620 C C . THR A 1 85 ? 2.707 23.875 -1.06 1 94.88 85 THR A C 1
ATOM 622 O O . THR A 1 85 ? 2.521 22.875 -1.759 1 94.88 85 THR A O 1
ATOM 625 N N . GLU A 1 86 ? 2.502 25.109 -1.438 1 91.81 86 GLU A N 1
ATOM 626 C CA . GLU A 1 86 ? 2.387 25.375 -2.867 1 91.81 86 GLU A CA 1
ATOM 627 C C . GLU A 1 86 ? 3.68 25.031 -3.6 1 91.81 86 GLU A C 1
ATOM 629 O O . GLU A 1 86 ? 4.754 25 -2.994 1 91.81 86 GLU A O 1
ATOM 634 N N . ASP A 1 87 ? 3.453 24.828 -4.898 1 87.19 87 ASP A N 1
ATOM 635 C CA . ASP A 1 87 ? 4.621 24.531 -5.719 1 87.19 87 ASP A CA 1
ATOM 636 C C . ASP A 1 87 ? 5.625 25.672 -5.695 1 87.19 87 ASP A C 1
ATOM 638 O O . ASP A 1 87 ? 5.238 26.844 -5.773 1 87.19 87 ASP A O 1
ATOM 642 N N . GLY A 1 88 ? 6.898 25.344 -5.539 1 87.5 88 GLY A N 1
ATOM 643 C CA . GLY A 1 88 ? 7.957 26.328 -5.637 1 87.5 88 GLY A CA 1
ATOM 644 C C . GLY A 1 88 ? 8.25 27.016 -4.32 1 87.5 88 GLY A C 1
ATOM 645 O O . GLY A 1 88 ? 9.039 27.969 -4.277 1 87.5 88 GLY A O 1
ATOM 646 N N . ALA A 1 89 ? 7.68 26.641 -3.199 1 91.5 89 ALA A N 1
ATOM 647 C CA . ALA A 1 89 ? 7.984 27.234 -1.897 1 91.5 89 ALA A CA 1
ATOM 648 C C . ALA A 1 89 ? 9.453 27.031 -1.532 1 91.5 89 ALA A C 1
ATOM 650 O O . ALA A 1 89 ? 10.055 26.016 -1.901 1 91.5 89 ALA A O 1
ATOM 651 N N . PRO A 1 90 ? 10.023 27.953 -0.737 1 90.94 90 PRO A N 1
ATOM 652 C CA . PRO A 1 90 ? 11.422 27.812 -0.313 1 90.94 90 PRO A CA 1
ATOM 653 C C . PRO A 1 90 ? 11.633 26.625 0.62 1 90.94 90 PRO A C 1
ATOM 655 O O . PRO A 1 90 ? 10.703 26.203 1.309 1 90.94 90 PRO A O 1
ATOM 658 N N . LEU A 1 91 ? 12.828 26.125 0.65 1 90.25 91 LEU A N 1
ATOM 659 C CA . LEU A 1 91 ? 13.188 24.906 1.371 1 90.25 91 LEU A CA 1
ATOM 660 C C . LEU A 1 91 ? 12.805 25.016 2.844 1 90.25 91 LEU A C 1
ATOM 662 O O . LEU A 1 91 ? 12.211 24.094 3.404 1 90.25 91 LEU A O 1
ATOM 666 N N . PRO A 1 92 ? 13.078 26.172 3.516 1 90.38 92 PRO A N 1
ATOM 667 C CA . PRO A 1 92 ? 12.719 26.234 4.934 1 90.38 92 PRO A CA 1
ATOM 668 C C . PRO A 1 92 ? 11.211 26.125 5.16 1 90.38 92 PRO A C 1
ATOM 670 O O . PRO A 1 92 ? 10.781 25.484 6.129 1 90.38 92 PRO A O 1
ATOM 673 N N . ALA A 1 93 ? 10.445 26.703 4.285 1 92.38 93 ALA A N 1
ATOM 674 C CA . ALA A 1 93 ? 8.992 26.641 4.406 1 92.38 93 ALA A CA 1
ATOM 675 C C . ALA A 1 93 ? 8.484 25.219 4.199 1 92.38 93 ALA A C 1
ATOM 677 O O . ALA A 1 93 ? 7.582 24.766 4.902 1 92.38 93 ALA A O 1
ATOM 678 N N . ARG A 1 94 ? 9.055 24.547 3.197 1 94.06 94 ARG A N 1
ATOM 679 C CA . ARG A 1 94 ? 8.68 23.156 2.943 1 94.06 94 ARG A CA 1
ATOM 680 C C . ARG A 1 94 ? 9.055 22.266 4.125 1 94.06 94 ARG A C 1
ATOM 682 O O . ARG A 1 94 ? 8.305 21.359 4.484 1 94.06 94 ARG A O 1
ATOM 689 N N . THR A 1 95 ? 10.156 22.531 4.664 1 92.88 95 THR A N 1
ATOM 690 C CA . THR A 1 95 ? 10.625 21.766 5.816 1 92.88 95 THR A CA 1
ATOM 691 C C . THR A 1 95 ? 9.688 21.953 7.008 1 92.88 95 THR A C 1
ATOM 693 O O . THR A 1 95 ? 9.273 20.984 7.637 1 92.88 95 THR A O 1
ATOM 696 N N . ASP A 1 96 ? 9.398 23.203 7.273 1 93.75 96 ASP A N 1
ATOM 697 C CA . ASP A 1 96 ? 8.5 23.484 8.391 1 93.75 96 ASP A CA 1
ATOM 698 C C . ASP A 1 96 ? 7.141 22.828 8.18 1 93.75 96 ASP A C 1
ATOM 700 O O . ASP A 1 96 ? 6.559 22.281 9.125 1 93.75 96 ASP A O 1
ATOM 704 N N . ALA A 1 97 ? 6.645 22.891 6.973 1 95.44 97 ALA A N 1
ATOM 705 C CA . ALA A 1 97 ? 5.352 22.281 6.656 1 95.44 97 ALA A CA 1
ATOM 706 C C . ALA A 1 97 ? 5.383 20.781 6.906 1 95.44 97 ALA A C 1
ATOM 708 O O . ALA A 1 97 ? 4.41 20.219 7.414 1 95.44 97 ALA A O 1
ATOM 709 N N . LEU A 1 98 ? 6.43 20.156 6.516 1 95.69 98 LEU A N 1
ATOM 710 C CA . LEU A 1 98 ? 6.566 18.719 6.727 1 95.69 98 LEU A CA 1
ATOM 711 C C . LEU A 1 98 ? 6.539 18.375 8.211 1 95.69 98 LEU A C 1
ATOM 713 O O . LEU A 1 98 ? 5.871 17.422 8.625 1 95.69 98 LEU A O 1
ATOM 717 N N . PHE A 1 99 ? 7.223 19.141 8.984 1 95.5 99 PHE A N 1
ATOM 718 C CA . PHE A 1 99 ? 7.273 18.859 10.414 1 95.5 99 PHE A CA 1
ATOM 719 C C . PHE A 1 99 ? 5.922 19.125 11.062 1 95.5 99 PHE A C 1
ATOM 721 O O . PHE A 1 99 ? 5.484 18.359 11.93 1 95.5 99 PHE A O 1
ATOM 728 N N . ASP A 1 100 ? 5.316 20.172 10.648 1 96.44 100 ASP A N 1
ATOM 729 C CA . ASP A 1 100 ? 3.961 20.453 11.117 1 96.44 100 ASP A CA 1
ATOM 730 C C . ASP A 1 100 ? 3.006 19.328 10.742 1 96.44 100 ASP A C 1
ATOM 732 O O . ASP A 1 100 ? 2.129 18.953 11.531 1 96.44 100 ASP A O 1
ATOM 736 N N . TRP A 1 101 ? 3.188 18.844 9.508 1 98.19 101 TRP A N 1
ATOM 737 C CA . TRP A 1 101 ? 2.406 17.703 9.031 1 98.19 101 TRP A CA 1
ATOM 738 C C . TRP A 1 101 ? 2.578 16.5 9.953 1 98.19 101 TRP A C 1
ATOM 740 O O . TRP A 1 101 ? 1.597 15.883 10.367 1 98.19 101 TRP A O 1
ATOM 750 N N . CYS A 1 102 ? 3.727 16.234 10.258 1 97.62 102 CYS A N 1
ATOM 751 C CA . CYS A 1 102 ? 4.023 15.094 11.117 1 97.62 102 CYS A CA 1
ATOM 752 C C . CYS A 1 102 ? 3.398 15.273 12.492 1 97.62 102 CYS A C 1
ATOM 754 O O . CYS A 1 102 ? 2.854 14.32 13.055 1 97.62 102 CYS A O 1
ATOM 756 N N . ARG A 1 103 ? 3.512 16.422 13.039 1 97.44 103 ARG A N 1
ATOM 757 C CA . ARG A 1 103 ? 2.924 16.703 14.344 1 97.44 103 ARG A CA 1
ATOM 758 C C . ARG A 1 103 ? 1.416 16.484 14.328 1 97.44 103 ARG A C 1
ATOM 760 O O . ARG A 1 103 ? 0.866 15.844 15.227 1 97.44 103 ARG A O 1
ATOM 767 N N . ALA A 1 104 ? 0.852 17.031 13.359 1 97.69 104 ALA A N 1
ATOM 768 C CA . ALA A 1 104 ? -0.596 16.875 13.234 1 97.69 104 ALA A CA 1
ATOM 769 C C . ALA A 1 104 ? -0.985 15.414 13.031 1 97.69 104 ALA A C 1
ATOM 771 O O . ALA A 1 104 ? -1.992 14.953 13.578 1 97.69 104 ALA A O 1
ATOM 772 N N . PHE A 1 105 ? -0.241 14.711 12.188 1 97.88 105 PHE A N 1
ATOM 773 C CA . PHE A 1 105 ? -0.484 13.289 11.992 1 97.88 105 PHE A CA 1
ATOM 774 C C . PHE A 1 105 ? -0.499 12.547 13.32 1 97.88 105 PHE A C 1
ATOM 776 O O . PHE A 1 105 ? -1.414 11.773 13.594 1 97.88 105 PHE A O 1
ATOM 783 N N . LEU A 1 106 ? 0.509 12.812 14.164 1 96.94 106 LEU A N 1
ATOM 784 C CA . LEU A 1 106 ? 0.608 12.148 15.461 1 96.94 106 LEU A CA 1
ATOM 785 C C . LEU A 1 106 ? -0.618 12.445 16.312 1 96.94 106 LEU A C 1
ATOM 787 O O . LEU A 1 106 ? -1.129 11.555 17 1 96.94 106 LEU A O 1
ATOM 791 N N . GLY A 1 107 ? -0.996 13.664 16.297 1 96.06 107 GLY A N 1
ATOM 792 C CA . GLY A 1 107 ? -2.201 14.023 17.031 1 96.06 107 GLY A CA 1
ATOM 793 C C . GLY A 1 107 ? -3.424 13.25 16.578 1 96.06 107 GLY A C 1
ATOM 794 O O . GLY A 1 107 ? -4.129 12.664 17.406 1 96.06 107 GLY A O 1
ATOM 795 N N . GLY A 1 108 ? -3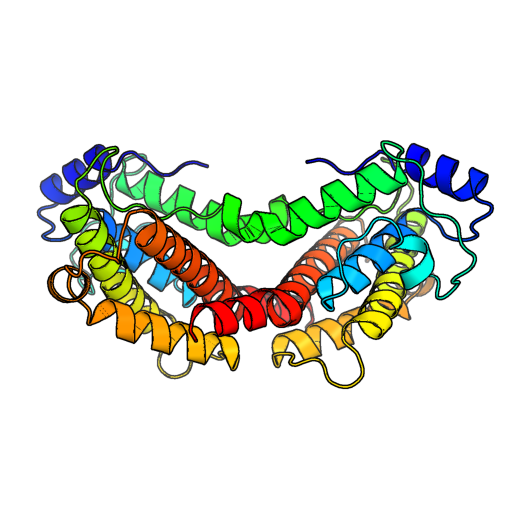.715 13.242 15.289 1 96.12 108 GLY A N 1
ATOM 796 C CA . GLY A 1 108 ? -4.836 12.492 14.742 1 96.12 108 GLY A CA 1
ATOM 797 C C . GLY A 1 108 ? -4.758 11.008 15.031 1 96.12 108 GLY A C 1
ATOM 798 O O . GLY A 1 108 ? -5.75 10.383 15.414 1 96.12 108 GLY A O 1
ATOM 799 N N . PHE A 1 109 ? -3.594 10.484 14.789 1 95.81 109 PHE A N 1
ATOM 800 C CA . PHE A 1 109 ? -3.371 9.062 15.016 1 95.81 109 PHE A CA 1
ATOM 801 C C . PHE A 1 109 ? -3.662 8.695 16.469 1 95.81 109 PHE A C 1
ATOM 803 O O . PHE A 1 109 ? -4.32 7.684 16.734 1 95.81 109 PHE A O 1
ATOM 810 N N . GLY A 1 110 ? -3.16 9.453 17.375 1 94 110 GLY A N 1
ATOM 811 C CA . GLY A 1 110 ? -3.395 9.219 18.781 1 94 110 GLY A CA 1
ATOM 812 C C . GLY A 1 110 ? -4.863 9.25 19.156 1 94 110 GLY A C 1
ATOM 813 O O . GLY A 1 110 ? -5.312 8.469 20 1 94 110 GLY A O 1
ATOM 814 N N . LEU A 1 111 ? -5.57 10.117 18.562 1 92.94 111 LEU A N 1
ATOM 815 C CA . LEU A 1 111 ? -7 10.258 18.828 1 92.94 111 LEU A CA 1
ATOM 816 C C . LEU A 1 111 ? -7.762 9.023 18.359 1 92.94 111 LEU A C 1
ATOM 818 O O . LEU A 1 111 ? -8.727 8.594 19 1 92.94 111 LEU A O 1
ATOM 822 N N . ALA A 1 112 ? -7.355 8.461 17.266 1 91.81 112 ALA A N 1
ATOM 823 C CA . ALA A 1 112 ? -8.07 7.355 16.641 1 91.81 112 ALA A CA 1
ATOM 824 C C . ALA A 1 112 ? -7.664 6.02 17.25 1 91.81 112 ALA A C 1
ATOM 826 O O . ALA A 1 112 ? -8.516 5.168 17.531 1 91.81 112 ALA A O 1
ATOM 827 N N . ALA A 1 113 ? -6.352 5.652 17.203 1 82.44 113 ALA A N 1
ATOM 828 C CA . ALA A 1 113 ? -5.816 4.344 17.562 1 82.44 113 ALA A CA 1
ATOM 829 C C . ALA A 1 113 ? -6.031 4.047 19.031 1 82.44 113 ALA A C 1
ATOM 831 O O . ALA A 1 113 ? -6 2.891 19.453 1 82.44 113 ALA A O 1
ATOM 832 N N . GLN A 1 114 ? -6.703 4.859 19.734 1 74.06 114 GLN A N 1
ATOM 833 C CA . GLN A 1 114 ? -6.941 4.684 21.156 1 74.06 114 GLN A CA 1
ATOM 834 C C . GLN A 1 114 ? -5.66 4.285 21.891 1 74.06 114 GLN A C 1
ATOM 836 O O . GLN A 1 114 ? -4.559 4.52 21.391 1 74.06 114 GLN A O 1
ATOM 841 N N . GLN A 1 115 ? -5.562 3.658 23.141 1 62.41 115 GLN A N 1
ATOM 842 C CA . GLN A 1 115 ? -4.426 3.498 24.047 1 62.41 115 GLN A CA 1
ATOM 843 C C . GLN A 1 115 ? -3.473 2.416 23.547 1 62.41 115 GLN A C 1
ATOM 845 O O . GLN A 1 115 ? -2.273 2.453 23.828 1 62.41 115 GLN A O 1
ATOM 850 N N . ARG A 1 116 ? -3.955 1.392 22.859 1 61 116 ARG A N 1
ATOM 851 C CA . ARG A 1 116 ? -2.973 0.377 22.484 1 61 116 ARG A CA 1
ATOM 852 C C . ARG A 1 116 ? -3.197 -0.122 21.062 1 61 116 ARG A C 1
ATOM 854 O O . ARG A 1 116 ? -3.736 -1.212 20.859 1 61 116 ARG A O 1
ATOM 861 N N . PRO A 1 117 ? -2.586 0.729 20.125 1 68 117 PRO A N 1
ATOM 862 C CA . PRO A 1 117 ? -2.74 0.207 18.766 1 68 117 PRO A CA 1
ATOM 863 C C . PRO A 1 117 ? -1.916 -1.055 18.531 1 68 117 PRO A C 1
ATOM 865 O O . PRO A 1 117 ? -0.84 -1.217 19.109 1 68 117 PRO A O 1
ATOM 868 N N . ALA A 1 118 ? -2.439 -2.074 17.938 1 76.56 118 ALA A N 1
ATOM 869 C CA . ALA A 1 118 ? -1.683 -3.262 17.547 1 76.56 118 ALA A CA 1
ATOM 870 C C . ALA A 1 118 ? -0.695 -2.943 16.422 1 76.56 118 ALA A C 1
ATOM 872 O O . ALA A 1 118 ? -1.025 -3.064 15.25 1 76.56 118 ALA A O 1
ATOM 873 N N . LEU A 1 119 ? 0.485 -2.455 16.781 1 84 119 LEU A N 1
ATOM 874 C CA . LEU A 1 119 ? 1.511 -2.1 15.812 1 84 119 LEU A CA 1
ATOM 875 C C . LEU A 1 119 ? 2.57 -3.191 15.719 1 84 119 LEU A C 1
ATOM 877 O O . LEU A 1 119 ? 2.941 -3.793 16.719 1 84 119 LEU A O 1
ATOM 881 N N . SER A 1 120 ? 3.02 -3.438 14.531 1 77.81 120 SER A N 1
ATOM 882 C CA . SER A 1 120 ? 4.227 -4.234 14.336 1 77.81 120 SER A CA 1
ATOM 883 C C . SER A 1 120 ? 5.457 -3.52 14.875 1 77.81 120 SER A C 1
ATOM 885 O O . SER A 1 120 ? 5.391 -2.342 15.234 1 77.81 120 SER A O 1
ATOM 887 N N . GLU A 1 121 ? 6.535 -4.223 15 1 80.25 121 GLU A N 1
ATOM 888 C CA . GLU A 1 121 ? 7.789 -3.596 15.414 1 80.25 121 GLU A CA 1
ATOM 889 C C . GLU A 1 121 ? 8.156 -2.441 14.484 1 80.25 121 GLU A C 1
ATOM 891 O O . GLU A 1 121 ? 8.562 -1.372 14.953 1 80.25 121 GLU A O 1
ATOM 896 N N . GLU A 1 122 ? 7.992 -2.666 13.234 1 80.19 122 GLU A N 1
ATOM 897 C CA . GLU A 1 122 ? 8.297 -1.638 12.242 1 80.19 122 GLU A CA 1
ATOM 898 C C . GLU A 1 122 ? 7.367 -0.438 12.391 1 80.19 122 GLU A C 1
ATOM 900 O O . GLU A 1 122 ? 7.793 0.708 12.234 1 80.19 122 GLU A O 1
ATOM 905 N N . GLY A 1 123 ? 6.141 -0.805 12.633 1 86.81 123 GLY A N 1
ATOM 906 C CA . GLY A 1 123 ? 5.188 0.268 12.867 1 86.81 123 GLY A CA 1
ATOM 907 C C . GLY A 1 123 ? 5.527 1.12 14.07 1 86.81 123 GLY A C 1
ATOM 908 O O . GLY A 1 123 ? 5.422 2.348 14.023 1 86.81 123 GLY A O 1
ATOM 909 N N . GLU A 1 124 ? 5.891 0.469 15.117 1 88.94 124 GLU A N 1
ATOM 910 C CA . GLU A 1 124 ? 6.297 1.19 16.328 1 88.94 124 GLU A CA 1
ATOM 911 C C . GLU A 1 124 ? 7.496 2.094 16.047 1 88.94 124 GLU A C 1
ATOM 913 O O . GLU A 1 124 ? 7.531 3.24 16.5 1 88.94 124 GLU A O 1
ATOM 918 N N . GLU A 1 125 ? 8.414 1.554 15.375 1 87.81 125 GLU A N 1
ATOM 919 C CA . GLU A 1 125 ? 9.586 2.34 15.016 1 87.81 125 GLU A CA 1
ATOM 920 C C . GLU A 1 125 ? 9.203 3.535 14.141 1 87.81 125 GLU A C 1
ATOM 922 O O . GLU A 1 125 ? 9.711 4.641 14.344 1 87.81 125 GLU A O 1
ATOM 927 N N . ALA A 1 126 ? 8.398 3.283 13.188 1 90.12 126 ALA A N 1
ATOM 928 C CA . ALA A 1 126 ? 7.938 4.352 12.305 1 90.12 126 ALA A CA 1
ATOM 929 C C . ALA A 1 126 ? 7.254 5.465 13.102 1 90.12 126 ALA A C 1
ATOM 931 O O . ALA A 1 126 ? 7.473 6.648 12.836 1 90.12 126 ALA A O 1
ATOM 932 N N . LEU A 1 127 ? 6.441 5.055 14.008 1 93.38 127 LEU A N 1
ATOM 933 C CA . LEU A 1 127 ? 5.738 6.02 14.852 1 93.38 127 LEU A CA 1
ATOM 934 C C . LEU A 1 127 ? 6.723 6.852 15.664 1 93.38 127 LEU A C 1
ATOM 936 O O . LEU A 1 127 ? 6.566 8.07 15.773 1 93.38 127 LEU A O 1
ATOM 940 N N . GLN A 1 128 ? 7.648 6.219 16.203 1 93.62 128 GLN A N 1
ATOM 941 C CA . GLN A 1 128 ? 8.68 6.914 16.969 1 93.62 128 GLN A CA 1
ATOM 942 C C . GLN A 1 128 ? 9.453 7.887 16.078 1 93.62 128 GLN A C 1
ATOM 944 O O . GLN A 1 128 ? 9.789 8.992 16.5 1 93.62 128 GLN A O 1
ATOM 949 N N . ASP A 1 129 ? 9.797 7.48 14.914 1 92.44 129 ASP A N 1
ATOM 950 C CA . ASP A 1 129 ? 10.523 8.344 13.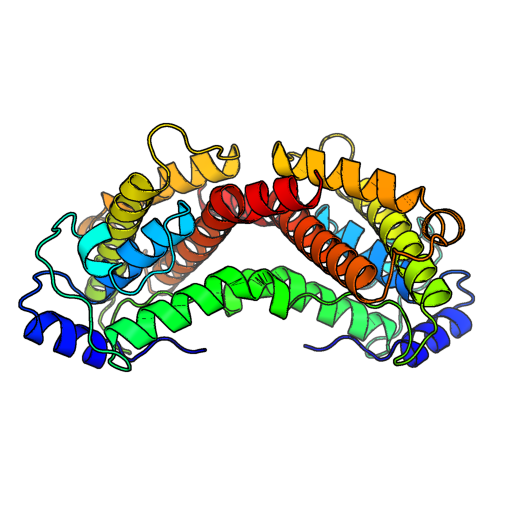984 1 92.44 129 ASP A CA 1
ATOM 951 C C . ASP A 1 129 ? 9.703 9.57 13.617 1 92.44 129 ASP A C 1
ATOM 953 O O . ASP A 1 129 ? 10.234 10.68 13.508 1 92.44 129 ASP A O 1
ATOM 957 N N . LEU A 1 130 ? 8.422 9.344 13.352 1 95.38 130 LEU A N 1
ATOM 958 C CA . LEU A 1 130 ? 7.547 10.484 13.078 1 95.38 130 LEU A CA 1
ATOM 959 C C . LEU A 1 130 ? 7.523 11.445 14.258 1 95.38 130 LEU A C 1
ATOM 961 O O . LEU A 1 130 ? 7.492 12.664 14.062 1 95.38 130 LEU A O 1
ATOM 965 N N . ALA A 1 131 ? 7.488 10.906 15.445 1 95.5 131 ALA A N 1
ATOM 966 C CA . ALA A 1 131 ? 7.52 11.742 16.656 1 95.5 131 ALA A CA 1
ATOM 967 C C . ALA A 1 131 ? 8.797 12.57 16.703 1 95.5 131 ALA A C 1
ATOM 969 O O . ALA A 1 131 ? 8.773 13.734 17.109 1 95.5 131 ALA A O 1
ATOM 970 N N . ARG A 1 132 ? 9.875 12.008 16.328 1 93.62 132 ARG A N 1
ATOM 971 C CA . ARG A 1 132 ? 11.141 12.734 16.297 1 93.62 132 ARG A CA 1
ATOM 972 C C . ARG A 1 132 ? 11.102 13.859 15.266 1 93.62 132 ARG A C 1
ATOM 974 O O . ARG A 1 132 ? 11.57 14.969 15.539 1 93.62 132 ARG A O 1
ATOM 981 N N . LEU A 1 133 ? 10.594 13.547 14.094 1 92.75 133 LEU A N 1
ATOM 982 C CA . LEU A 1 133 ? 10.469 14.57 13.055 1 92.75 133 LEU A CA 1
ATOM 983 C C . LEU A 1 133 ? 9.578 15.711 13.531 1 92.75 133 LEU A C 1
ATOM 985 O O . LEU A 1 133 ? 9.852 16.875 13.25 1 92.75 133 LEU A O 1
ATOM 989 N N . ALA A 1 134 ? 8.539 15.383 14.242 1 94.75 134 ALA A N 1
ATOM 990 C CA . ALA A 1 134 ? 7.578 16.359 14.734 1 94.75 134 ALA A CA 1
ATOM 991 C C . ALA A 1 134 ? 8.242 17.344 15.688 1 94.75 134 ALA A C 1
ATOM 993 O O . ALA A 1 134 ? 7.746 18.453 15.891 1 94.75 134 ALA A O 1
ATOM 994 N N . GLN A 1 135 ? 9.281 16.938 16.266 1 92.62 135 GLN A N 1
ATOM 995 C CA . GLN A 1 135 ? 9.961 17.766 17.25 1 92.62 135 GLN A CA 1
ATOM 996 C C . GLN A 1 135 ? 11.047 18.609 16.578 1 92.62 135 GLN A C 1
ATOM 998 O O . GLN A 1 135 ? 11.633 19.5 17.219 1 92.62 135 GLN A O 1
ATOM 1003 N N . ALA A 1 136 ? 11.328 18.344 15.344 1 86.5 136 ALA A N 1
ATOM 1004 C CA . ALA A 1 136 ? 12.398 19.062 14.641 1 86.5 136 ALA A CA 1
ATOM 1005 C C . ALA A 1 136 ? 11.914 20.422 14.141 1 86.5 136 ALA A C 1
ATOM 1007 O O . ALA A 1 136 ? 10.727 20.734 14.227 1 86.5 136 ALA A O 1
ATOM 1008 N N . SER A 1 137 ? 12.859 21.25 13.836 1 82.81 137 SER A N 1
ATOM 1009 C CA . SER A 1 137 ? 12.609 22.547 13.211 1 82.81 137 SER A CA 1
ATOM 1010 C C . SER A 1 137 ? 13.555 22.797 12.039 1 82.81 137 SER A C 1
ATOM 1012 O O . SER A 1 137 ? 14.586 22.125 11.914 1 82.81 137 SER A O 1
ATOM 1014 N N . SER A 1 138 ? 13.031 23.688 11.203 1 77.56 138 SER A N 1
ATOM 1015 C CA . SER A 1 138 ? 13.875 23.984 10.047 1 77.56 138 SER A CA 1
ATOM 1016 C C . SER A 1 138 ? 15.25 24.484 10.484 1 77.56 138 SER A C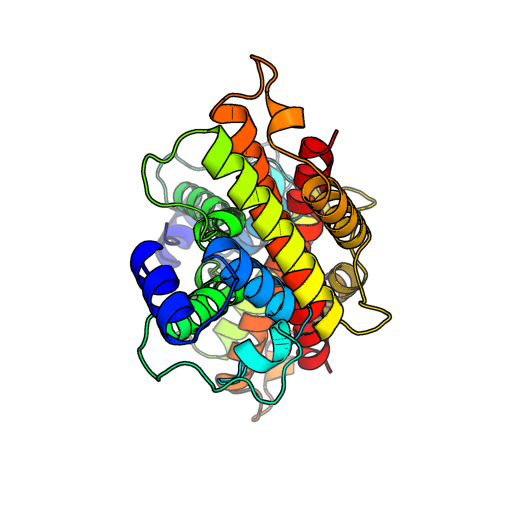 1
ATOM 1018 O O . SER A 1 138 ? 16.219 24.344 9.75 1 77.56 138 SER A O 1
ATOM 1020 N N . ASP A 1 139 ? 15.297 25.094 11.617 1 76.12 139 ASP A N 1
ATOM 1021 C CA . ASP A 1 139 ? 16.578 25.578 12.125 1 76.12 139 ASP A CA 1
ATOM 1022 C C . ASP A 1 139 ? 17.547 24.422 12.375 1 76.12 139 ASP A C 1
ATOM 1024 O O . ASP A 1 139 ? 18.766 24.594 12.312 1 76.12 139 ASP A O 1
ATOM 1028 N N . ASP A 1 140 ? 16.969 23.391 12.641 1 68.19 140 ASP A N 1
ATOM 1029 C CA . ASP A 1 140 ? 17.766 22.188 12.875 1 68.19 140 ASP A CA 1
ATOM 1030 C C . ASP A 1 140 ? 18.281 21.609 11.562 1 68.19 140 ASP A C 1
ATOM 1032 O O . ASP A 1 140 ? 19.25 20.844 11.555 1 68.19 140 ASP A O 1
ATOM 1036 N N . PHE A 1 141 ? 17.562 21.953 10.562 1 63.41 141 PHE A N 1
ATOM 1037 C CA . PHE A 1 141 ? 17.906 21.469 9.234 1 63.41 141 PHE A CA 1
ATOM 1038 C C . PHE A 1 141 ? 18.812 22.453 8.5 1 63.41 141 PHE A C 1
ATOM 1040 O O . PHE A 1 141 ? 19.234 22.188 7.371 1 63.41 141 PHE A O 1
ATOM 1047 N N . ASP A 1 142 ? 19.047 23.703 8.883 1 59.53 142 ASP A N 1
ATOM 1048 C CA . ASP A 1 142 ? 19.812 24.766 8.242 1 59.53 142 ASP A CA 1
ATOM 1049 C C . ASP A 1 142 ? 21.234 24.312 7.93 1 59.53 142 ASP A C 1
ATOM 1051 O O . ASP A 1 142 ? 22.047 25.094 7.453 1 59.53 142 ASP A O 1
ATOM 1055 N N . THR A 1 143 ? 21.5 23.234 8.203 1 51.06 143 THR A N 1
ATOM 1056 C CA . THR A 1 143 ? 22.875 23.047 7.766 1 51.06 143 THR A CA 1
ATOM 1057 C C . THR A 1 143 ? 22.938 22.75 6.27 1 51.06 143 THR A C 1
ATOM 1059 O O . THR A 1 143 ? 21.984 22.203 5.703 1 51.06 143 THR A O 1
ATOM 1062 N N . ALA A 1 144 ? 23.891 23.453 5.602 1 47.28 144 ALA A N 1
ATOM 1063 C CA . ALA A 1 144 ? 24.25 23.453 4.188 1 47.28 144 ALA A CA 1
ATOM 1064 C C . ALA A 1 144 ? 23.781 22.172 3.506 1 47.28 144 ALA A C 1
ATOM 1066 O O . ALA A 1 144 ? 23.344 22.203 2.35 1 47.28 144 ALA A O 1
ATOM 1067 N N . GLU A 1 145 ? 23.891 21.062 4.121 1 50.19 145 GLU A N 1
ATOM 1068 C CA . GLU A 1 145 ? 23.844 19.781 3.445 1 50.19 145 GLU A CA 1
ATOM 1069 C C . GLU A 1 145 ? 22.406 19.266 3.338 1 50.19 145 GLU A C 1
ATOM 1071 O O . GLU A 1 145 ? 22.125 18.359 2.547 1 50.19 145 GLU A O 1
ATOM 1076 N N . GLU A 1 146 ? 21.516 19.812 4.188 1 59.5 146 GLU A N 1
ATOM 1077 C CA . GLU A 1 146 ? 20.203 19.188 4.09 1 59.5 146 GLU A CA 1
ATOM 1078 C C . GLU A 1 146 ? 19.359 19.859 3.016 1 59.5 146 GLU A C 1
ATOM 1080 O O . GLU A 1 146 ? 18.688 20.875 3.281 1 59.5 146 GLU A O 1
ATOM 1085 N N . ASP A 1 147 ? 19.75 19.609 1.737 1 77.94 147 ASP A N 1
ATOM 1086 C CA . ASP A 1 147 ? 19.25 20.125 0.467 1 77.94 147 ASP A CA 1
ATOM 1087 C C . ASP A 1 147 ? 17.938 19.484 0.084 1 77.94 147 ASP A C 1
ATOM 1089 O O . ASP A 1 147 ? 17.344 18.75 0.884 1 77.94 147 ASP A O 1
ATOM 1093 N N . ASP A 1 148 ? 17.547 19.875 -1.049 1 82.56 148 ASP A N 1
ATOM 1094 C CA . ASP A 1 148 ? 16.297 19.438 -1.687 1 82.56 148 ASP A CA 1
ATOM 1095 C C . ASP A 1 148 ? 16.203 17.922 -1.708 1 82.56 148 ASP A C 1
ATOM 1097 O O . ASP A 1 148 ? 15.133 17.359 -1.491 1 82.56 148 ASP A O 1
ATOM 1101 N N . THR A 1 149 ? 17.328 17.406 -1.801 1 82.62 149 THR A N 1
ATOM 1102 C CA . THR A 1 149 ? 17.359 15.945 -1.881 1 82.62 149 THR A CA 1
ATOM 1103 C C . THR A 1 149 ? 17.078 15.32 -0.518 1 82.62 149 THR A C 1
ATOM 1105 O O . THR A 1 149 ? 16.312 14.352 -0.42 1 82.62 149 THR A O 1
ATOM 1108 N N . ALA A 1 150 ? 17.656 15.898 0.524 1 83.44 150 ALA A N 1
ATOM 1109 C CA . ALA A 1 150 ? 17.438 15.383 1.876 1 83.44 150 ALA A CA 1
ATOM 1110 C C . ALA A 1 150 ? 15.969 15.492 2.277 1 83.44 150 ALA A C 1
ATOM 1112 O O . ALA A 1 150 ? 15.406 14.562 2.859 1 83.44 150 ALA A O 1
ATOM 1113 N N . LEU A 1 151 ? 15.367 16.594 1.935 1 89.19 151 LEU A N 1
ATOM 1114 C CA . LEU A 1 151 ? 13.969 16.781 2.281 1 89.19 151 LEU A CA 1
ATOM 1115 C C . LEU A 1 151 ? 13.086 15.789 1.533 1 89.19 151 LEU A C 1
ATOM 1117 O O . LEU A 1 151 ? 12.148 15.227 2.105 1 89.19 151 LEU A O 1
ATOM 1121 N N . ALA A 1 152 ? 13.406 15.555 0.322 1 86.12 152 ALA A N 1
ATOM 1122 C CA . ALA A 1 152 ? 12.656 14.594 -0.481 1 86.12 152 ALA A CA 1
ATOM 1123 C C . ALA A 1 152 ? 12.719 13.195 0.13 1 86.12 152 ALA A C 1
ATOM 1125 O O . ALA A 1 152 ? 11.734 12.453 0.111 1 86.12 152 ALA A O 1
ATOM 1126 N N . GLU A 1 153 ? 13.82 12.836 0.589 1 83.31 153 GLU A N 1
ATOM 1127 C CA . GLU A 1 153 ? 14 11.539 1.229 1 83.31 153 GLU A CA 1
ATOM 1128 C C . GLU A 1 153 ? 13.148 11.43 2.494 1 83.31 153 GLU A C 1
ATOM 1130 O O . GLU A 1 153 ? 12.57 10.375 2.771 1 83.31 153 GLU A O 1
ATOM 1135 N N . ILE A 1 154 ? 13.141 12.523 3.18 1 88.19 154 ILE A N 1
ATOM 1136 C CA . ILE A 1 154 ? 12.344 12.531 4.402 1 88.19 154 ILE A CA 1
ATOM 1137 C C . ILE A 1 154 ? 10.859 12.43 4.051 1 88.19 154 ILE A C 1
ATOM 1139 O O . ILE A 1 154 ? 10.117 11.688 4.695 1 88.19 154 ILE A O 1
ATOM 1143 N N . GLU A 1 155 ? 10.43 13.156 3.064 1 89.25 155 GLU A N 1
ATOM 1144 C CA . GLU A 1 155 ? 9.047 13.078 2.617 1 89.25 155 GLU A CA 1
ATOM 1145 C C . GLU A 1 155 ? 8.672 11.656 2.223 1 89.25 155 GLU A C 1
ATOM 1147 O O . GLU A 1 155 ? 7.586 11.172 2.553 1 89.25 155 GLU A O 1
ATOM 1152 N N . GLU A 1 156 ? 9.531 11.039 1.494 1 84.06 156 GLU A N 1
ATOM 1153 C CA . GLU A 1 156 ? 9.305 9.656 1.108 1 84.06 156 GLU A CA 1
ATOM 1154 C C . GLU A 1 156 ? 9.188 8.75 2.336 1 84.06 156 GLU A C 1
ATOM 1156 O O . GLU A 1 156 ? 8.328 7.871 2.385 1 84.06 156 GLU A O 1
ATOM 1161 N N . PHE A 1 157 ? 10.047 9.031 3.268 1 84.75 157 PHE A N 1
ATOM 1162 C CA . PHE A 1 157 ? 9.992 8.273 4.516 1 84.75 157 PHE A CA 1
ATOM 1163 C C . PHE A 1 157 ? 8.641 8.445 5.191 1 84.75 157 PHE A C 1
ATOM 1165 O O . PHE A 1 157 ? 8.055 7.477 5.672 1 84.75 157 PHE A O 1
ATOM 1172 N N . VAL A 1 158 ? 8.219 9.609 5.281 1 91.31 158 VAL A N 1
ATOM 1173 C CA . VAL A 1 158 ? 6.953 9.906 5.938 1 91.31 158 VAL A CA 1
ATOM 1174 C C . VAL A 1 158 ? 5.816 9.188 5.219 1 91.31 158 VAL A C 1
ATOM 1176 O O . VAL A 1 158 ? 4.945 8.594 5.859 1 91.31 158 VAL A O 1
ATOM 1179 N N . ARG A 1 159 ? 5.82 9.219 3.916 1 87.94 159 ARG A N 1
ATOM 1180 C CA . ARG A 1 159 ? 4.801 8.523 3.139 1 87.94 159 ARG A CA 1
ATOM 1181 C C . ARG A 1 159 ? 4.766 7.035 3.486 1 87.94 159 ARG A C 1
ATOM 1183 O O . ARG A 1 159 ? 3.699 6.48 3.746 1 87.94 159 ARG A O 1
ATOM 1190 N N . VAL A 1 160 ? 5.875 6.402 3.525 1 82.12 160 VAL A N 1
ATOM 1191 C CA . VAL A 1 160 ? 5.988 4.977 3.812 1 82.12 160 VAL A CA 1
ATOM 1192 C C . VAL A 1 160 ? 5.5 4.695 5.23 1 82.12 160 VAL A C 1
ATOM 1194 O O . VAL A 1 160 ? 4.793 3.713 5.469 1 82.12 160 VAL A O 1
ATOM 1197 N N . ALA A 1 161 ? 5.914 5.559 6.176 1 87.88 161 ALA A N 1
ATOM 1198 C CA . ALA A 1 161 ? 5.5 5.395 7.566 1 87.88 161 ALA A CA 1
ATOM 1199 C C . ALA A 1 161 ? 3.977 5.406 7.691 1 87.88 161 ALA A C 1
ATOM 1201 O O . ALA A 1 161 ? 3.4 4.578 8.398 1 87.88 161 ALA A O 1
ATOM 1202 N N . VAL A 1 162 ? 3.338 6.316 7.012 1 90.38 162 VAL A N 1
ATOM 1203 C CA . VAL A 1 162 ? 1.885 6.438 7.051 1 90.38 162 VAL A CA 1
ATOM 1204 C C . VAL A 1 162 ? 1.245 5.145 6.547 1 90.38 162 VAL A C 1
ATOM 1206 O O . VAL A 1 162 ? 0.325 4.617 7.176 1 90.38 162 VAL A O 1
ATOM 1209 N N . LEU A 1 163 ? 1.733 4.648 5.426 1 83.12 163 LEU A N 1
ATOM 1210 C CA . LEU A 1 163 ? 1.183 3.441 4.812 1 83.12 163 LEU A CA 1
ATOM 1211 C C . LEU A 1 163 ? 1.383 2.232 5.723 1 83.12 163 LEU A C 1
ATOM 1213 O O . LEU A 1 163 ? 0.498 1.381 5.832 1 83.12 163 LEU A O 1
ATOM 1217 N N . LEU A 1 164 ? 2.553 2.143 6.344 1 81.31 164 LEU A N 1
ATOM 1218 C CA . LEU A 1 164 ? 2.834 1.059 7.281 1 81.31 164 LEU A CA 1
ATOM 1219 C C . LEU A 1 164 ? 1.873 1.099 8.461 1 81.31 164 LEU A C 1
ATOM 1221 O O . LEU A 1 164 ? 1.323 0.068 8.859 1 81.31 164 LEU A O 1
ATOM 1225 N N . LEU A 1 165 ? 1.697 2.277 8.992 1 87.56 165 LEU A N 1
ATOM 1226 C CA . LEU A 1 165 ? 0.832 2.436 10.156 1 87.56 165 LEU A CA 1
ATOM 1227 C C . LEU A 1 165 ? -0.624 2.162 9.789 1 87.56 165 LEU A C 1
ATOM 1229 O O . LEU A 1 165 ? -1.349 1.517 10.555 1 87.56 165 LEU A O 1
ATOM 1233 N N . HIS A 1 166 ? -1.043 2.703 8.664 1 87.25 166 HIS A N 1
ATOM 1234 C CA . HIS A 1 166 ? -2.383 2.402 8.18 1 87.25 166 HIS A CA 1
ATOM 1235 C C . HIS A 1 166 ? -2.566 0.904 7.957 1 87.25 166 HIS A C 1
ATOM 1237 O O . HIS A 1 166 ? -3.621 0.351 8.273 1 87.25 166 HIS A O 1
ATOM 1243 N N . GLY A 1 167 ? -1.608 0.282 7.344 1 81.19 167 GLY A N 1
ATOM 1244 C CA . GLY A 1 167 ? -1.636 -1.16 7.164 1 81.19 167 GLY A CA 1
ATOM 1245 C C . GLY A 1 167 ? -1.82 -1.921 8.461 1 81.19 167 GLY A C 1
ATOM 1246 O O . GLY A 1 167 ? -2.639 -2.84 8.539 1 81.19 167 GLY A O 1
ATOM 1247 N N . ASP A 1 168 ? -1.083 -1.576 9.492 1 81.88 168 ASP A N 1
ATOM 1248 C CA . ASP A 1 168 ? -1.12 -2.248 10.789 1 81.88 168 ASP A CA 1
ATOM 1249 C C . ASP A 1 168 ? -2.473 -2.053 11.469 1 81.88 168 ASP A C 1
ATOM 1251 O O . ASP A 1 168 ? -3.037 -3 12.023 1 81.88 168 ASP A O 1
ATOM 1255 N N . CYS A 1 169 ? -2.996 -0.822 11.414 1 85.62 169 CYS A N 1
ATOM 1256 C CA . CYS A 1 169 ? -4.133 -0.471 12.25 1 85.62 169 CYS A CA 1
ATOM 1257 C C . CYS A 1 169 ? -5.449 -0.703 11.516 1 85.62 169 CYS A C 1
ATOM 1259 O O . CYS A 1 169 ? -6.492 -0.895 12.148 1 85.62 169 CYS A O 1
ATOM 1261 N N . VAL A 1 170 ? -5.445 -0.697 10.219 1 82.19 170 VAL A N 1
ATOM 1262 C CA . VAL A 1 170 ? -6.699 -0.722 9.469 1 82.19 170 VAL A CA 1
ATOM 1263 C C . VAL A 1 170 ? -6.758 -1.978 8.609 1 82.19 170 VAL A C 1
ATOM 1265 O O . VAL A 1 170 ? -7.723 -2.744 8.68 1 82.19 170 VAL A O 1
ATOM 1268 N N . MET A 1 171 ? -5.668 -2.184 7.863 1 76.19 171 MET A N 1
ATOM 1269 C CA . MET A 1 171 ? -5.719 -3.287 6.906 1 76.19 171 MET A CA 1
ATOM 1270 C C . MET A 1 171 ? -5.547 -4.629 7.609 1 76.19 171 MET A C 1
ATOM 1272 O O . MET A 1 171 ? -6.199 -5.609 7.254 1 76.19 171 MET A O 1
ATOM 1276 N N . GLY A 1 172 ? -4.652 -4.648 8.539 1 74.81 172 GLY A N 1
ATOM 1277 C CA . GLY A 1 172 ? -4.453 -5.871 9.305 1 74.81 172 GLY A CA 1
ATOM 1278 C C . GLY A 1 172 ? -5.73 -6.395 9.93 1 74.81 172 GLY A C 1
ATOM 1279 O O . GLY A 1 172 ? -6.148 -7.52 9.648 1 74.81 172 GLY A O 1
ATOM 1280 N N . PRO A 1 173 ? -6.359 -5.57 10.727 1 74 173 PRO A N 1
ATOM 1281 C CA . PRO A 1 173 ? -7.613 -6.004 11.344 1 74 173 PRO A CA 1
ATOM 1282 C C . PRO A 1 173 ? -8.68 -6.379 10.32 1 74 173 PRO A C 1
ATOM 1284 O O . PRO A 1 173 ? -9.445 -7.32 10.539 1 74 173 PRO A O 1
ATOM 1287 N N . ARG A 1 174 ? -8.781 -5.652 9.25 1 71.69 174 ARG A N 1
ATOM 1288 C CA . ARG A 1 174 ? -9.742 -5.988 8.203 1 71.69 174 ARG A CA 1
ATOM 1289 C C . ARG A 1 174 ? -9.469 -7.383 7.641 1 71.69 174 ARG A C 1
ATOM 1291 O O . ARG A 1 174 ? -10.406 -8.133 7.352 1 71.69 174 ARG A O 1
ATOM 1298 N N . PHE A 1 175 ? -8.211 -7.598 7.461 1 67.88 175 PHE A N 1
ATOM 1299 C CA . PHE A 1 175 ? -7.805 -8.906 6.977 1 67.88 175 PHE A CA 1
ATOM 1300 C C . PHE A 1 175 ? -8.219 -10 7.957 1 67.88 175 PHE A C 1
ATOM 1302 O O . PHE A 1 175 ? -8.75 -11.039 7.555 1 67.88 175 PHE A O 1
ATOM 1309 N N . ARG A 1 176 ? -8.117 -9.75 9.266 1 68.06 176 ARG A N 1
ATOM 1310 C CA . ARG A 1 176 ? -8.477 -10.711 10.305 1 68.06 176 ARG A CA 1
ATOM 1311 C C . ARG A 1 176 ? -9.984 -10.961 10.32 1 68.06 176 ARG A C 1
ATOM 1313 O O . ARG A 1 176 ? -10.43 -12.094 10.5 1 68.06 176 ARG A O 1
ATOM 1320 N N . GLN A 1 177 ? -10.711 -9.953 10.008 1 69.31 177 GLN A N 1
ATOM 1321 C CA . GLN A 1 177 ? -12.164 -10.062 10.008 1 69.31 177 GLN A CA 1
ATOM 1322 C C . GLN A 1 177 ? -12.648 -10.883 8.812 1 69.31 177 GLN A C 1
ATOM 1324 O O . GLN A 1 177 ? -13.633 -11.625 8.922 1 69.31 177 GLN A O 1
ATOM 1329 N N . ARG A 1 178 ? -11.945 -10.672 7.793 1 65.19 178 ARG A N 1
ATOM 1330 C CA . ARG A 1 178 ? -12.336 -11.391 6.586 1 65.19 178 ARG A CA 1
ATOM 1331 C C . ARG A 1 178 ? -12.039 -12.883 6.719 1 65.19 178 ARG A C 1
ATOM 1333 O O . ARG A 1 178 ? -12.727 -13.711 6.117 1 65.19 178 ARG A O 1
ATOM 1340 N N . LEU A 1 179 ? -11.07 -13.195 7.496 1 61.19 179 LEU A N 1
ATOM 1341 C CA . LEU A 1 179 ? -10.68 -14.586 7.703 1 61.19 179 LEU A CA 1
ATOM 1342 C C . LEU A 1 179 ? -11.641 -15.281 8.664 1 61.19 179 LEU A C 1
ATOM 1344 O O . LEU A 1 179 ? -11.812 -16.5 8.594 1 61.19 179 LEU A O 1
ATOM 1348 N N . ASN A 1 180 ? -12.258 -14.703 9.648 1 58.06 180 ASN A N 1
ATOM 1349 C CA . ASN A 1 180 ? -13.188 -15.312 10.594 1 58.06 180 ASN A CA 1
ATOM 1350 C C . ASN A 1 180 ? -14.594 -15.422 10.008 1 58.06 180 ASN A C 1
ATOM 1352 O O . ASN A 1 180 ? -15.352 -16.328 10.359 1 58.06 180 ASN A O 1
ATOM 1356 N N . MET B 1 1 ? -7.848 9.398 -7.188 1 76.81 1 MET B N 1
ATOM 1357 C CA . MET B 1 1 ? -8.297 10.773 -6.957 1 76.81 1 MET B CA 1
ATOM 1358 C C . MET B 1 1 ? -7.168 11.633 -6.418 1 76.81 1 MET B C 1
ATOM 1360 O O . MET B 1 1 ? -6.391 11.188 -5.57 1 76.81 1 MET B O 1
ATOM 1364 N N . ASP B 1 2 ? -7.148 12.914 -6.938 1 86.06 2 ASP B N 1
ATOM 1365 C CA . ASP B 1 2 ? -6.031 13.781 -6.582 1 86.06 2 ASP B CA 1
ATOM 1366 C C . ASP B 1 2 ? -6.395 14.695 -5.418 1 86.06 2 ASP B C 1
ATOM 1368 O O . ASP B 1 2 ? -7.562 15.062 -5.246 1 86.06 2 ASP B O 1
ATOM 1372 N N . LEU B 1 3 ? -5.344 15.07 -4.648 1 92.94 3 LEU B N 1
ATOM 1373 C CA . LEU B 1 3 ? -5.523 16.047 -3.584 1 92.94 3 LEU B CA 1
ATOM 1374 C C . LEU B 1 3 ? -5.84 17.422 -4.156 1 92.94 3 LEU B C 1
ATOM 1376 O O . LEU B 1 3 ? -5.359 17.781 -5.238 1 92.94 3 LEU B O 1
ATOM 1380 N N . PRO B 1 4 ? -6.699 18.188 -3.459 1 94.5 4 PRO B N 1
ATOM 1381 C CA . PRO B 1 4 ? -6.934 19.562 -3.896 1 94.5 4 PRO B CA 1
ATOM 1382 C C . PRO B 1 4 ? -5.695 20.453 -3.756 1 94.5 4 PRO B C 1
ATOM 1384 O O . PRO B 1 4 ? -4.723 20.062 -3.107 1 94.5 4 PRO B O 1
ATOM 1387 N N . ASP B 1 5 ? -5.82 21.656 -4.391 1 94.12 5 ASP B N 1
ATOM 1388 C CA . ASP B 1 5 ? -4.738 22.625 -4.285 1 94.12 5 ASP B CA 1
ATOM 1389 C C . ASP B 1 5 ? -4.594 23.125 -2.85 1 94.12 5 ASP B C 1
ATOM 1391 O O . ASP B 1 5 ? -5.59 23.391 -2.172 1 94.12 5 ASP B O 1
ATOM 1395 N N . VAL B 1 6 ? -3.316 23.328 -2.484 1 96.38 6 VAL B N 1
ATOM 1396 C CA . VAL B 1 6 ? -3.002 23.812 -1.142 1 96.38 6 VAL B CA 1
ATOM 1397 C C . VAL B 1 6 ? -3.715 25.125 -0.883 1 96.38 6 VAL B C 1
ATOM 1399 O O . VAL B 1 6 ? -4.246 25.359 0.206 1 96.38 6 VAL B O 1
ATOM 1402 N N . ALA B 1 7 ? -3.732 25.984 -1.837 1 95.56 7 ALA B N 1
ATOM 1403 C CA . ALA B 1 7 ? -4.34 27.312 -1.705 1 95.56 7 ALA B CA 1
ATOM 1404 C C . ALA B 1 7 ? -5.84 27.203 -1.442 1 95.56 7 ALA B C 1
ATOM 1406 O O . ALA B 1 7 ? -6.402 27.984 -0.669 1 95.56 7 ALA B O 1
ATOM 1407 N N . ALA B 1 8 ? -6.465 26.297 -2.109 1 96.38 8 ALA B N 1
ATOM 1408 C CA . ALA B 1 8 ? -7.902 26.094 -1.925 1 96.38 8 ALA B CA 1
ATOM 1409 C C . ALA B 1 8 ? -8.211 25.594 -0.517 1 96.38 8 ALA B C 1
ATOM 1411 O O . ALA B 1 8 ? -9.172 26.047 0.109 1 96.38 8 ALA B O 1
ATOM 1412 N N . VAL B 1 9 ? -7.426 24.688 -0.03 1 97.69 9 VAL B N 1
ATOM 1413 C CA . VAL B 1 9 ? -7.605 24.172 1.318 1 97.69 9 VAL B CA 1
ATOM 1414 C C . VAL B 1 9 ? -7.371 25.281 2.342 1 97.69 9 VAL B C 1
ATOM 1416 O O . VAL B 1 9 ? -8.141 25.422 3.293 1 97.69 9 VAL B O 1
ATOM 1419 N N . GLN B 1 10 ? -6.316 26.047 2.08 1 95.81 10 GLN B N 1
ATOM 1420 C CA . GLN B 1 10 ? -6.012 27.156 2.979 1 95.81 10 GLN B CA 1
ATOM 1421 C C . GLN B 1 10 ? -7.16 28.156 3.023 1 95.81 10 GLN B C 1
ATOM 1423 O O . GLN B 1 10 ? -7.504 28.672 4.09 1 95.81 10 GLN B O 1
ATOM 1428 N N . HIS B 1 11 ? -7.645 28.469 1.902 1 96.44 11 HIS B N 1
ATOM 1429 C CA . HIS B 1 11 ? -8.75 29.406 1.81 1 96.44 11 HIS B CA 1
ATOM 1430 C C . HIS B 1 11 ? -9.953 28.938 2.625 1 96.44 11 HIS B C 1
ATOM 1432 O O . HIS B 1 11 ? -10.523 29.703 3.398 1 96.44 11 HIS B O 1
ATOM 1438 N N . GLU B 1 12 ? -10.328 27.688 2.477 1 97.06 12 GLU B N 1
ATOM 1439 C CA . GLU B 1 12 ? -11.469 27.156 3.223 1 97.06 12 GLU B CA 1
ATOM 1440 C C . GLU B 1 12 ? -11.172 27.109 4.719 1 97.06 12 GLU B C 1
ATOM 1442 O O . GLU B 1 12 ? -12.062 27.344 5.539 1 97.06 12 GLU B O 1
ATOM 1447 N N . SER B 1 13 ? -9.977 26.766 5.09 1 96.5 13 SER B N 1
ATOM 1448 C CA . SER B 1 13 ? -9.562 26.781 6.488 1 96.5 13 SER B CA 1
ATOM 1449 C C . SER B 1 13 ? -9.789 28.156 7.109 1 96.5 13 SER B C 1
ATOM 1451 O O . SER B 1 13 ? -10.312 28.266 8.219 1 96.5 13 SER B O 1
ATOM 1453 N N . ARG B 1 14 ? -9.375 29.172 6.336 1 95.62 14 ARG B N 1
ATOM 1454 C CA . ARG B 1 14 ? -9.555 30.531 6.805 1 95.62 14 ARG B CA 1
ATOM 1455 C C . ARG B 1 14 ? -11.039 30.891 6.918 1 95.62 14 ARG B C 1
ATOM 1457 O O . ARG B 1 14 ? -11.453 31.562 7.863 1 95.62 14 ARG B O 1
ATOM 1464 N N . GLN B 1 15 ? -11.797 30.484 6.043 1 95.56 15 GLN B N 1
ATOM 1465 C CA . GLN B 1 15 ? -13.234 30.75 6.055 1 95.56 15 GLN B CA 1
ATOM 1466 C C . GLN B 1 15 ? -13.898 30.156 7.293 1 95.56 15 GLN B C 1
ATOM 1468 O O . GLN B 1 15 ? -14.867 30.703 7.809 1 95.56 15 GLN B O 1
ATOM 1473 N N . LEU B 1 16 ? -13.406 29.047 7.742 1 95.25 16 LEU B N 1
ATOM 1474 C CA . LEU B 1 16 ? -13.945 28.359 8.914 1 95.25 16 LEU B CA 1
ATOM 1475 C C . LEU B 1 16 ? -13.258 28.844 10.188 1 95.25 16 LEU B C 1
ATOM 1477 O O . LEU B 1 16 ? -13.453 28.281 11.266 1 95.25 16 LEU B O 1
ATOM 1481 N N . ASP B 1 17 ? -12.336 29.828 10.094 1 95 17 ASP B N 1
ATOM 1482 C CA . ASP B 1 17 ? -11.602 30.453 11.195 1 95 17 ASP B CA 1
ATOM 1483 C C . ASP B 1 17 ? -10.727 29.438 11.922 1 95 17 ASP B C 1
ATOM 1485 O O . ASP B 1 17 ? -10.688 29.406 13.156 1 95 17 ASP B O 1
ATOM 1489 N N . LEU B 1 18 ? -10.18 28.547 11.094 1 95.12 18 LEU B N 1
ATOM 1490 C CA . LEU B 1 18 ? -9.242 27.578 11.664 1 95.12 18 LEU B CA 1
ATOM 1491 C C . LEU B 1 18 ? -7.836 28.156 11.703 1 95.12 18 LEU B C 1
ATOM 1493 O O . LEU B 1 18 ? -7.43 28.875 10.797 1 95.12 18 LEU B O 1
ATOM 1497 N N . ALA B 1 19 ? -7.07 27.875 12.727 1 93.62 19 ALA B N 1
ATOM 1498 C CA . ALA B 1 19 ? -5.68 28.312 12.852 1 93.62 19 ALA B CA 1
ATOM 1499 C C . ALA B 1 19 ? -4.738 27.328 12.164 1 93.62 19 ALA B C 1
ATOM 1501 O O . ALA B 1 19 ? -3.549 27.609 11.992 1 93.62 19 ALA B O 1
ATOM 1502 N N . SER B 1 20 ? -5.211 26.281 11.656 1 95.75 20 SER B N 1
ATOM 1503 C CA . SER B 1 20 ? -4.406 25.203 11.094 1 95.75 20 SER B CA 1
ATOM 1504 C C . SER B 1 20 ? -4.074 25.469 9.633 1 95.75 20 SER B C 1
ATOM 1506 O O . SER B 1 20 ? -4.922 25.938 8.867 1 95.75 20 SER B O 1
ATOM 1508 N N . SER B 1 21 ? -2.82 25.141 9.305 1 96.31 21 SER B N 1
ATOM 1509 C CA . SER B 1 21 ? -2.414 25.188 7.902 1 96.31 21 SER B CA 1
ATOM 1510 C C . SER B 1 21 ? -2.941 23.984 7.133 1 96.31 21 SER B C 1
ATOM 1512 O O . SER B 1 21 ? -3.445 23.031 7.73 1 96.31 21 SER B O 1
ATOM 1514 N N . ALA B 1 22 ? -2.842 24.016 5.793 1 96.56 22 ALA B N 1
ATOM 1515 C CA . ALA B 1 22 ? -3.232 22.891 4.953 1 96.56 22 ALA B CA 1
ATOM 1516 C C . ALA B 1 22 ? -2.455 21.625 5.332 1 96.56 22 ALA B C 1
ATOM 1518 O O . ALA B 1 22 ? -3.025 20.531 5.406 1 96.56 22 ALA B O 1
ATOM 1519 N N . ALA B 1 23 ? -1.158 21.766 5.551 1 97.25 23 ALA B N 1
ATOM 1520 C CA . ALA B 1 23 ? -0.312 20.641 5.938 1 97.25 23 ALA B CA 1
ATOM 1521 C C . ALA B 1 23 ? -0.779 20.031 7.254 1 97.25 23 ALA B C 1
ATOM 1523 O O . ALA B 1 23 ? -0.86 18.812 7.383 1 97.25 23 ALA B O 1
ATOM 1524 N N . GLU B 1 24 ? -1.095 20.844 8.172 1 97.31 24 GLU B N 1
ATOM 1525 C CA . GLU B 1 24 ? -1.551 20.375 9.477 1 97.31 24 GLU B CA 1
ATOM 1526 C C . GLU B 1 24 ? -2.881 19.625 9.359 1 97.31 24 GLU B C 1
ATOM 1528 O O . GLU B 1 24 ? -3.07 18.578 9.969 1 97.31 24 GLU B O 1
ATOM 1533 N N . LEU B 1 25 ? -3.752 20.203 8.586 1 98.12 25 LEU B N 1
ATOM 1534 C CA . LEU B 1 25 ? -5.059 19.578 8.406 1 98.12 25 LEU B CA 1
ATOM 1535 C C . LEU B 1 25 ? -4.93 18.219 7.723 1 98.12 25 LEU B C 1
ATOM 1537 O O . LEU B 1 25 ? -5.555 17.25 8.141 1 98.12 25 LEU B O 1
ATOM 1541 N N . HIS B 1 26 ? -4.188 18.125 6.656 1 98.44 26 HIS B N 1
ATOM 1542 C CA . HIS B 1 26 ? -3.98 16.859 5.961 1 98.44 26 HIS B CA 1
ATOM 1543 C C . HIS B 1 26 ? -3.291 15.844 6.867 1 98.44 26 HIS B C 1
ATOM 1545 O O . HIS B 1 26 ? -3.686 14.68 6.906 1 98.44 26 HIS B O 1
ATOM 1551 N N . GLY B 1 27 ? -2.24 16.281 7.574 1 98.19 27 GLY B N 1
ATOM 1552 C CA . GLY B 1 27 ? -1.574 15.406 8.516 1 98.19 27 GLY B CA 1
ATOM 1553 C C . GLY B 1 27 ? -2.514 14.836 9.562 1 98.19 27 GLY B C 1
ATOM 1554 O O . GLY B 1 27 ? -2.504 13.633 9.82 1 98.19 27 GLY B O 1
ATOM 1555 N N . GLY B 1 28 ? -3.287 15.688 10.164 1 97.88 28 GLY B N 1
ATOM 1556 C CA . GLY B 1 28 ? -4.262 15.242 11.148 1 97.88 28 GLY B CA 1
ATOM 1557 C C . GLY B 1 28 ? -5.242 14.227 10.594 1 97.88 28 GLY B C 1
ATOM 1558 O O . GLY B 1 28 ? -5.523 13.211 11.242 1 97.88 28 GLY B O 1
ATOM 1559 N N . LEU B 1 29 ? -5.77 14.523 9.414 1 98 29 LEU B N 1
ATOM 1560 C CA . LEU B 1 29 ? -6.695 13.609 8.758 1 98 29 LEU B CA 1
ATOM 1561 C C . LEU B 1 29 ? -6.039 12.258 8.5 1 98 29 LEU B C 1
ATOM 1563 O O . LEU B 1 29 ? -6.625 11.211 8.797 1 98 29 LEU B O 1
ATOM 1567 N N . CYS B 1 30 ? -4.863 12.305 7.891 1 96.31 30 CYS B N 1
ATOM 1568 C CA . CYS B 1 30 ? -4.133 11.07 7.617 1 96.31 30 CYS B CA 1
ATOM 1569 C C . CYS B 1 30 ? -3.898 10.281 8.898 1 96.31 30 CYS B C 1
ATOM 1571 O O . CYS B 1 30 ? -4.043 9.055 8.906 1 96.31 30 CYS B O 1
ATOM 1573 N N . GLY B 1 31 ? -3.498 10.977 9.961 1 96.31 31 GLY B N 1
ATOM 1574 C CA . GLY B 1 31 ? -3.312 10.32 11.242 1 96.31 31 GLY B CA 1
ATOM 1575 C C . GLY B 1 31 ? -4.57 9.641 11.75 1 96.31 31 GLY B C 1
ATOM 1576 O O . GLY B 1 31 ? -4.535 8.469 12.141 1 96.31 31 GLY B O 1
ATOM 1577 N N . TRP B 1 32 ? -5.664 10.344 11.703 1 96.31 32 TRP B N 1
ATOM 1578 C CA . TRP B 1 32 ? -6.957 9.828 12.141 1 96.31 32 TRP B CA 1
ATOM 1579 C C . TRP B 1 32 ? -7.332 8.57 11.375 1 96.31 32 TRP B C 1
ATOM 1581 O O . TRP B 1 32 ? -7.625 7.531 11.977 1 96.31 32 TRP B O 1
ATOM 1591 N N . LEU B 1 33 ? -7.227 8.648 10.086 1 94.12 33 LEU B N 1
ATOM 1592 C CA . LEU B 1 33 ? -7.613 7.527 9.234 1 94.12 33 LEU B CA 1
ATOM 1593 C C . LEU B 1 33 ? -6.668 6.348 9.422 1 94.12 33 LEU B C 1
ATOM 1595 O O . LEU B 1 33 ? -7.109 5.199 9.492 1 94.12 33 LEU B O 1
ATOM 1599 N N . SER B 1 34 ? -5.391 6.629 9.477 1 91.38 34 SER B N 1
ATOM 1600 C CA . SER B 1 34 ? -4.395 5.57 9.617 1 91.38 34 SER B CA 1
ATOM 1601 C C . SER B 1 34 ? -4.531 4.863 10.961 1 91.38 34 SER B C 1
ATOM 1603 O O . SER B 1 34 ? -4.199 3.68 11.086 1 91.38 34 SER B O 1
ATOM 1605 N N . GLY B 1 35 ? -4.965 5.551 11.977 1 91.75 35 GLY B N 1
ATOM 1606 C CA . GLY B 1 35 ? -5.164 4.977 13.297 1 91.75 35 GLY B CA 1
ATOM 1607 C C . GLY B 1 35 ? -6.465 4.203 13.422 1 91.75 35 GLY B C 1
ATOM 1608 O O . GLY B 1 35 ? -6.754 3.631 14.469 1 91.75 35 GLY B O 1
ATOM 1609 N N . GLY B 1 36 ? -7.297 4.227 12.336 1 90.81 36 GLY B N 1
ATOM 1610 C CA . GLY B 1 36 ? -8.539 3.479 12.328 1 90.81 36 GLY B CA 1
ATOM 1611 C C . GLY B 1 36 ? -9.766 4.352 12.547 1 90.81 36 GLY B C 1
ATOM 1612 O O . GLY B 1 36 ? -10.859 3.842 12.773 1 90.81 36 GLY B O 1
ATOM 1613 N N . GLY B 1 37 ? -9.531 5.645 12.594 1 93 37 GLY B N 1
ATOM 1614 C CA . GLY B 1 37 ? -10.672 6.539 12.695 1 93 37 GLY B CA 1
ATOM 1615 C C . GLY B 1 37 ? -11.664 6.375 11.555 1 93 37 GLY B C 1
ATOM 1616 O O . GLY B 1 37 ? -11.273 6.02 10.438 1 93 37 GLY B O 1
ATOM 1617 N N . ALA B 1 38 ? -12.922 6.746 11.781 1 93 38 ALA B N 1
ATOM 1618 C CA . ALA B 1 38 ? -13.984 6.559 10.789 1 93 38 ALA B CA 1
ATOM 1619 C C . ALA B 1 38 ? -13.883 7.602 9.68 1 93 38 ALA B C 1
ATOM 1621 O O . ALA B 1 38 ? -13.578 8.766 9.938 1 93 38 ALA B O 1
ATOM 1622 N N . ASP B 1 39 ? -14.094 7.16 8.461 1 95 39 ASP B N 1
ATOM 1623 C CA . ASP B 1 39 ? -14.289 8.086 7.352 1 95 39 ASP B CA 1
ATOM 1624 C C . ASP B 1 39 ? -15.664 8.75 7.43 1 95 39 ASP B C 1
ATOM 1626 O O . ASP B 1 39 ? -16.656 8.203 6.934 1 95 39 ASP B O 1
ATOM 1630 N N . SER B 1 40 ? -15.727 9.875 7.984 1 95.62 40 SER B N 1
ATOM 1631 C CA . SER B 1 40 ? -16.984 10.578 8.188 1 95.62 40 SER B CA 1
ATOM 1632 C C . SER B 1 40 ? -16.859 12.055 7.848 1 95.62 40 SER B C 1
ATOM 1634 O O . SER B 1 40 ? -15.766 12.617 7.898 1 95.62 40 SER B O 1
ATOM 1636 N N . ALA B 1 41 ? -17.984 12.656 7.566 1 94.38 41 ALA B N 1
ATOM 1637 C CA . ALA B 1 41 ? -18 14.062 7.16 1 94.38 41 ALA B CA 1
ATOM 1638 C C . ALA B 1 41 ? -17.578 14.969 8.305 1 94.38 41 ALA B C 1
ATOM 1640 O O . ALA B 1 41 ? -17.125 16.094 8.078 1 94.38 41 ALA B O 1
ATOM 1641 N N . ASP B 1 42 ? -17.656 14.508 9.562 1 95.62 42 ASP B N 1
ATOM 1642 C CA . ASP B 1 42 ? -17.344 15.352 10.711 1 95.62 42 ASP B CA 1
ATOM 1643 C C . ASP B 1 42 ? -15.883 15.156 11.141 1 95.62 42 ASP B C 1
ATOM 1645 O O . ASP B 1 42 ? -15.539 15.414 12.297 1 95.62 42 ASP B O 1
ATOM 1649 N N . TRP B 1 43 ? -15.094 14.703 10.242 1 96.81 43 TRP B N 1
ATOM 1650 C CA . TRP B 1 43 ? -13.695 14.398 10.547 1 96.81 43 TRP B CA 1
ATOM 1651 C C . TRP B 1 43 ? -12.992 15.609 11.156 1 96.81 43 TRP B C 1
ATOM 1653 O O . TRP B 1 43 ? -12.102 15.461 11.992 1 96.81 43 TRP B O 1
ATOM 1663 N N . LEU B 1 44 ? -13.305 16.797 10.727 1 97.44 44 LEU B N 1
ATOM 1664 C CA . LEU B 1 44 ? -12.672 18.016 11.219 1 97.44 44 LEU B CA 1
ATOM 1665 C C . LEU B 1 44 ? -12.898 18.188 12.711 1 97.44 44 LEU B C 1
ATOM 1667 O O . LEU B 1 44 ? -11.969 18.484 13.461 1 97.44 44 LEU B O 1
ATOM 1671 N N . ALA B 1 45 ? -14.094 17.984 13.172 1 96.44 45 ALA B N 1
ATOM 1672 C CA . ALA B 1 45 ? -14.414 18.062 14.594 1 96.44 45 ALA B CA 1
ATOM 1673 C C . ALA B 1 45 ? -13.617 17.031 15.391 1 96.44 45 ALA B C 1
ATOM 1675 O O . ALA B 1 45 ? -13.188 17.297 16.516 1 96.44 45 ALA B O 1
ATOM 1676 N N . ARG B 1 46 ? -13.406 15.875 14.781 1 94.94 46 ARG B N 1
ATOM 1677 C CA . ARG B 1 46 ? -12.719 14.773 15.438 1 94.94 46 ARG B CA 1
ATOM 1678 C C . ARG B 1 46 ? -11.242 15.094 15.648 1 94.94 46 ARG B C 1
ATOM 1680 O O . ARG B 1 46 ? -10.719 14.93 16.75 1 94.94 46 ARG B O 1
ATOM 1687 N N . ILE B 1 47 ? -10.594 15.602 14.586 1 95.25 47 ILE B N 1
ATOM 1688 C CA . ILE B 1 47 ? -9.148 15.766 14.68 1 95.25 47 ILE B CA 1
ATOM 1689 C C . ILE B 1 47 ? -8.82 17.031 15.477 1 95.25 47 ILE B C 1
ATOM 1691 O O . ILE B 1 47 ? -7.734 17.141 16.047 1 95.25 47 ILE B O 1
ATOM 1695 N N . LEU B 1 48 ? -9.711 17.984 15.516 1 95.56 48 LEU B N 1
ATOM 1696 C CA . LEU B 1 48 ? -9.5 19.203 16.281 1 95.56 48 LEU B CA 1
ATOM 1697 C C . LEU B 1 48 ? -9.992 19.047 17.703 1 95.56 48 LEU B C 1
ATOM 1699 O O . LEU B 1 48 ? -9.844 19.969 18.531 1 95.56 48 LEU B O 1
ATOM 1703 N N . ALA B 1 49 ? -10.617 17.922 18 1 92.69 49 ALA B N 1
ATOM 1704 C CA . ALA B 1 49 ? -11.219 17.641 19.297 1 92.69 49 ALA B CA 1
ATOM 1705 C C . ALA B 1 49 ? -12.164 18.766 19.719 1 92.69 49 ALA B C 1
ATOM 1707 O O . ALA B 1 49 ? -12.109 19.266 20.844 1 92.69 49 ALA B O 1
ATOM 1708 N N . ASP B 1 50 ? -12.891 19.266 18.828 1 94.38 50 ASP B N 1
ATOM 1709 C CA . ASP B 1 50 ? -13.867 20.328 19 1 94.38 50 ASP B CA 1
ATOM 1710 C C . ASP B 1 50 ? -15.219 19.938 18.406 1 94.38 50 ASP B C 1
ATOM 1712 O O . ASP B 1 50 ? -15.469 20.156 17.219 1 94.38 50 ASP B O 1
ATOM 1716 N N . THR B 1 51 ? -16.141 19.484 19.234 1 91.88 51 THR B N 1
ATOM 1717 C CA . THR B 1 51 ? -17.422 18.938 18.812 1 91.88 51 THR B CA 1
ATOM 1718 C C . THR B 1 51 ? -18.297 20.031 18.203 1 91.88 51 THR B C 1
ATOM 1720 O O . THR B 1 51 ? -19.266 19.734 17.516 1 91.88 51 THR B O 1
ATOM 1723 N N . ALA B 1 52 ? -17.906 21.25 18.453 1 93.44 52 ALA B N 1
ATOM 1724 C CA . ALA B 1 52 ? -18.703 22.375 17.938 1 93.44 52 ALA B CA 1
ATOM 1725 C C . ALA B 1 52 ? -18.281 22.734 16.531 1 93.44 52 ALA B C 1
ATOM 1727 O O . ALA B 1 52 ? -18.969 23.484 15.836 1 93.44 52 ALA B O 1
ATOM 1728 N N . GLN B 1 53 ? -17.172 22.203 16.125 1 94.56 53 GLN B N 1
ATOM 1729 C CA . GLN B 1 53 ? -16.672 22.531 14.797 1 94.56 53 GLN B CA 1
ATOM 1730 C C . GLN B 1 53 ? -17.625 22 13.719 1 94.56 53 GLN B C 1
ATOM 1732 O O . GLN B 1 53 ? -17.969 20.828 13.727 1 94.56 53 GLN B O 1
ATOM 1737 N N . VAL B 1 54 ? -18 22.844 12.867 1 93.94 54 VAL B N 1
ATOM 1738 C CA . VAL B 1 54 ? -18.922 22.484 11.789 1 93.94 54 VAL B CA 1
ATOM 1739 C C . VAL B 1 54 ? -18.188 21.625 10.75 1 93.94 54 VAL B C 1
ATOM 1741 O O . VAL B 1 54 ? -17.016 21.859 10.461 1 93.94 54 VAL B O 1
ATOM 1744 N N . ALA B 1 55 ? -18.984 20.719 10.102 1 95.12 55 ALA B N 1
ATOM 1745 C CA . ALA B 1 55 ? -18.422 19.875 9.039 1 95.12 55 ALA B CA 1
ATOM 1746 C C . ALA B 1 55 ? -18.125 20.703 7.793 1 95.12 55 ALA B C 1
ATOM 1748 O O . ALA B 1 55 ? -18.859 21.641 7.465 1 95.12 55 ALA B O 1
ATOM 1749 N N . PRO B 1 56 ? -17.031 20.344 7.094 1 95.56 56 PRO B N 1
ATOM 1750 C CA . PRO B 1 56 ? -16.766 21.016 5.824 1 95.56 56 PRO B CA 1
ATOM 1751 C C . PRO B 1 56 ? -17.922 20.891 4.836 1 95.56 56 PRO B C 1
ATOM 1753 O O . PRO B 1 56 ? -18.656 19.906 4.859 1 95.56 56 PRO B O 1
ATOM 1756 N N . ALA B 1 57 ? -18 21.906 3.988 1 94.75 57 ALA B N 1
ATOM 1757 C CA . ALA B 1 57 ? -19.031 21.875 2.949 1 94.75 57 ALA B CA 1
ATOM 1758 C C . ALA B 1 57 ? -18.812 20.719 1.979 1 94.75 57 ALA B C 1
ATOM 1760 O O . ALA B 1 57 ? -17.672 20.484 1.544 1 94.75 57 ALA B O 1
ATOM 1761 N N . GLN B 1 58 ? -19.922 20.016 1.623 1 94.75 58 GLN B N 1
ATOM 1762 C CA . GLN B 1 58 ? -19.828 18.938 0.649 1 94.75 58 GLN B CA 1
ATOM 1763 C C . GLN B 1 58 ? -19.297 19.453 -0.688 1 94.75 58 GLN B C 1
ATOM 1765 O O . GLN B 1 58 ? -19.781 20.453 -1.214 1 94.75 58 GLN B O 1
ATOM 1770 N N . GLY B 1 59 ? -18.312 18.812 -1.154 1 94.56 59 GLY B N 1
ATOM 1771 C CA . GLY B 1 59 ? -17.75 19.188 -2.439 1 94.56 59 GLY B CA 1
ATOM 1772 C C . GLY B 1 59 ? -16.703 20.281 -2.33 1 94.56 59 GLY B C 1
ATOM 1773 O O . GLY B 1 59 ? -16.031 20.609 -3.316 1 94.56 59 GLY B O 1
ATOM 1774 N N . GLY B 1 60 ? -16.562 20.891 -1.162 1 96.69 60 GLY B N 1
ATOM 1775 C CA . GLY B 1 60 ? -15.523 21.875 -0.953 1 96.69 60 GLY B CA 1
ATOM 1776 C C . GLY B 1 60 ? -14.133 21.281 -0.907 1 96.69 60 GLY B C 1
ATOM 1777 O O . GLY B 1 60 ? -13.961 20.078 -1.077 1 96.69 60 GLY B O 1
ATOM 1778 N N . ALA B 1 61 ? -13.133 22.109 -0.724 1 97.38 61 ALA B N 1
ATOM 1779 C CA . ALA B 1 61 ? -11.734 21.703 -0.773 1 97.38 61 ALA B CA 1
ATOM 1780 C C . ALA B 1 61 ? -11.414 20.719 0.35 1 97.38 61 ALA B C 1
ATOM 1782 O O . ALA B 1 61 ? -10.68 19.75 0.145 1 97.38 61 ALA B O 1
ATOM 1783 N N . LEU B 1 62 ? -11.922 20.984 1.498 1 98.12 62 LEU B N 1
ATOM 1784 C CA . LEU B 1 62 ? -11.664 20.109 2.639 1 98.12 62 LEU B CA 1
ATOM 1785 C C . LEU B 1 62 ? -12.352 18.766 2.459 1 98.12 62 LEU B C 1
ATOM 1787 O O . LEU B 1 62 ? -11.805 17.719 2.832 1 98.12 62 LEU B O 1
ATOM 1791 N N . ASP B 1 63 ? -13.523 18.75 1.942 1 97.69 63 ASP B N 1
ATOM 1792 C CA . ASP B 1 63 ? -14.219 17.516 1.615 1 97.69 63 ASP B CA 1
ATOM 1793 C C . ASP B 1 63 ? -13.477 16.734 0.529 1 97.69 63 ASP B C 1
ATOM 1795 O O . ASP B 1 63 ? -13.344 15.516 0.614 1 97.69 63 ASP B O 1
ATOM 1799 N N . GLN B 1 64 ? -13.047 17.375 -0.457 1 96.5 64 GLN B N 1
ATOM 1800 C CA . GLN B 1 64 ? -12.266 16.75 -1.519 1 96.5 64 GLN B CA 1
ATOM 1801 C C . GLN B 1 64 ? -10.969 16.156 -0.972 1 96.5 64 GLN B C 1
ATOM 1803 O O . GLN B 1 64 ? -10.539 15.078 -1.403 1 96.5 64 GLN B O 1
ATOM 1808 N N . MET B 1 65 ? -10.312 16.875 -0.062 1 97.25 65 MET B N 1
ATOM 1809 C CA . MET B 1 65 ? -9.102 16.375 0.583 1 97.25 65 MET B CA 1
ATOM 1810 C C . MET B 1 65 ? -9.367 15.062 1.313 1 97.25 65 MET B C 1
ATOM 1812 O O . MET B 1 65 ? -8.602 14.109 1.192 1 97.25 65 MET B O 1
ATOM 1816 N N . ARG B 1 66 ? -10.43 15.016 2.039 1 97.5 66 ARG B N 1
ATOM 1817 C CA . ARG B 1 66 ? -10.797 13.789 2.74 1 97.5 66 ARG B CA 1
ATOM 1818 C C . ARG B 1 66 ? -11.008 12.641 1.759 1 97.5 66 ARG B C 1
ATOM 1820 O O . ARG B 1 66 ? -10.414 11.57 1.918 1 97.5 66 ARG B O 1
ATOM 1827 N N . GLN B 1 67 ? -11.797 12.867 0.762 1 94.94 67 GLN B N 1
ATOM 1828 C CA . GLN B 1 67 ? -12.109 11.828 -0.213 1 94.94 67 GLN B CA 1
ATOM 1829 C C . GLN B 1 67 ? -10.852 11.32 -0.899 1 94.94 67 GLN B C 1
ATOM 1831 O O . GLN B 1 67 ? -10.664 10.109 -1.055 1 94.94 67 GLN B O 1
ATOM 1836 N N . ALA B 1 68 ? -10.039 12.211 -1.315 1 91.81 68 ALA B N 1
ATOM 1837 C CA . ALA B 1 68 ? -8.797 11.836 -1.988 1 91.81 68 ALA B CA 1
ATOM 1838 C C . ALA B 1 68 ? -7.891 11.039 -1.059 1 91.81 68 ALA B C 1
ATOM 1840 O O . ALA B 1 68 ? -7.273 10.055 -1.479 1 91.81 68 ALA B O 1
ATOM 1841 N N . THR B 1 69 ? -7.738 11.484 0.204 1 93.56 69 THR B N 1
ATOM 1842 C CA . THR B 1 69 ? -6.887 10.805 1.179 1 93.56 69 THR B CA 1
ATOM 1843 C C . THR B 1 69 ? -7.371 9.383 1.425 1 93.56 69 THR B C 1
ATOM 1845 O O . THR B 1 69 ? -6.574 8.438 1.421 1 93.56 69 THR B O 1
ATOM 1848 N N . VAL B 1 70 ? -8.68 9.203 1.574 1 90.94 70 VAL B N 1
ATOM 1849 C CA . VAL B 1 70 ? -9.266 7.887 1.781 1 90.94 70 VAL B CA 1
ATOM 1850 C C . VAL B 1 70 ? -8.953 6.988 0.585 1 90.94 70 VAL B C 1
ATOM 1852 O O . VAL B 1 70 ? -8.516 5.848 0.755 1 90.94 70 VAL B O 1
ATOM 1855 N N . ALA B 1 71 ? -9.188 7.504 -0.537 1 85.5 71 ALA B N 1
ATOM 1856 C CA . ALA B 1 71 ? -8.945 6.738 -1.76 1 85.5 71 ALA B CA 1
ATOM 1857 C C . ALA B 1 71 ? -7.484 6.316 -1.861 1 85.5 71 ALA B C 1
ATOM 1859 O O . ALA B 1 71 ? -7.184 5.172 -2.211 1 85.5 71 ALA B O 1
ATOM 1860 N N . GLN B 1 72 ? -6.582 7.227 -1.563 1 83.44 72 GLN B N 1
ATOM 1861 C CA . GLN B 1 72 ? -5.152 6.957 -1.693 1 83.44 72 GLN B CA 1
ATOM 1862 C C . GLN B 1 72 ? -4.695 5.922 -0.669 1 83.44 72 GLN B C 1
ATOM 1864 O O . GLN B 1 72 ? -3.85 5.078 -0.969 1 83.44 72 GLN B O 1
ATOM 1869 N N . LEU B 1 73 ? -5.176 5.992 0.509 1 83.44 73 LEU B N 1
ATOM 1870 C CA . LEU B 1 73 ? -4.801 5.047 1.554 1 83.44 73 LEU B CA 1
ATOM 1871 C C . LEU B 1 73 ? -5.371 3.66 1.266 1 83.44 73 LEU B C 1
ATOM 1873 O O . LEU B 1 73 ? -4.754 2.648 1.61 1 83.44 73 LEU B O 1
ATOM 1877 N N . GLU B 1 74 ? -6.559 3.672 0.704 1 73.81 74 GLU B N 1
ATOM 1878 C CA . GLU B 1 74 ? -7.219 2.402 0.416 1 73.81 74 GLU B CA 1
ATOM 1879 C C . GLU B 1 74 ? -6.695 1.789 -0.879 1 73.81 74 GLU B C 1
ATOM 1881 O O . GLU B 1 74 ? -6.836 0.585 -1.104 1 73.81 74 GLU B O 1
ATOM 1886 N N . ASP B 1 75 ? -6.402 2.629 -1.815 1 60.56 75 ASP B N 1
ATOM 1887 C CA . ASP B 1 75 ? -6.016 2.186 -3.152 1 60.56 75 ASP B CA 1
ATOM 1888 C C . ASP B 1 75 ? -4.867 1.182 -3.086 1 60.56 75 ASP B C 1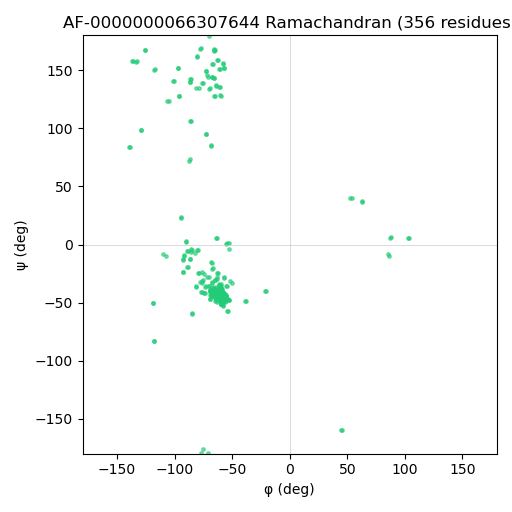
ATOM 1890 O O . ASP B 1 75 ? -4.32 0.784 -4.117 1 60.56 75 ASP B O 1
ATOM 1894 N N . ARG B 1 76 ? -4.316 0.75 -1.929 1 54.22 76 ARG B N 1
ATOM 1895 C CA . ARG B 1 76 ? -3.387 -0.375 -1.972 1 54.22 76 ARG B CA 1
ATOM 1896 C C . ARG B 1 76 ? -3.84 -1.42 -2.986 1 54.22 76 ARG B C 1
ATOM 1898 O O . ARG B 1 76 ? -3.012 -2.062 -3.637 1 54.22 76 ARG B O 1
ATOM 1905 N N . ASP B 1 77 ? -5.121 -1.731 -2.84 1 48.97 77 ASP B N 1
ATOM 1906 C CA . ASP B 1 77 ? -5.805 -2.797 -3.568 1 48.97 77 ASP B CA 1
ATOM 1907 C C . ASP B 1 77 ? -5.75 -2.555 -5.074 1 48.97 77 ASP B C 1
ATOM 1909 O O . ASP B 1 77 ? -5.629 -3.5 -5.855 1 48.97 77 ASP B O 1
ATOM 1913 N N . PHE B 1 78 ? -5.836 -1.165 -5.422 1 51.47 78 PHE B N 1
ATOM 1914 C CA . PHE B 1 78 ? -6.273 -0.941 -6.793 1 51.47 78 PHE B CA 1
ATOM 1915 C C . PHE B 1 78 ? -5.102 -1.072 -7.762 1 51.47 78 PHE B C 1
ATOM 1917 O O . PHE B 1 78 ? -5.297 -1.359 -8.945 1 51.47 78 PHE B O 1
ATOM 1924 N N . ALA B 1 79 ? -3.793 -1.228 -7.047 1 64.69 79 ALA B N 1
ATOM 1925 C CA . ALA B 1 79 ? -2.785 -1.247 -8.109 1 64.69 79 ALA B CA 1
ATOM 1926 C C . ALA B 1 79 ? -2.17 -2.637 -8.25 1 64.69 79 ALA B C 1
ATOM 1928 O O . ALA B 1 79 ? -1.646 -2.98 -9.312 1 64.69 79 ALA B O 1
ATOM 1929 N N . PHE B 1 80 ? -2.551 -3.535 -7.242 1 82 80 PHE B N 1
ATOM 1930 C CA . PHE B 1 80 ? -1.937 -4.852 -7.359 1 82 80 PHE B CA 1
ATOM 1931 C C . PHE B 1 80 ? -2.953 -5.883 -7.836 1 82 80 PHE B C 1
ATOM 1933 O O . PHE B 1 80 ? -4.008 -6.051 -7.219 1 82 80 PHE B O 1
ATOM 1940 N N . GLU B 1 81 ? -2.617 -6.547 -8.961 1 87.25 81 GLU B N 1
ATOM 1941 C CA . GLU B 1 81 ? -3.535 -7.496 -9.586 1 87.25 81 GLU B CA 1
ATOM 1942 C C . GLU B 1 81 ? -2.951 -8.906 -9.594 1 87.25 81 GLU B C 1
ATOM 1944 O O . GLU B 1 81 ? -1.731 -9.078 -9.656 1 87.25 81 GLU B O 1
ATOM 1949 N N . LEU B 1 82 ? -3.885 -9.898 -9.555 1 93.19 82 LEU B N 1
ATOM 1950 C CA . LEU B 1 82 ? -3.492 -11.297 -9.703 1 93.19 82 LEU B CA 1
ATOM 1951 C C . LEU B 1 82 ? -3.67 -11.758 -11.148 1 93.19 82 LEU B C 1
ATOM 1953 O O . LEU B 1 82 ? -4.727 -11.555 -11.742 1 93.19 82 LEU B O 1
ATOM 1957 N N . LEU B 1 83 ? -2.617 -12.312 -11.672 1 96.38 83 LEU B N 1
ATOM 1958 C CA . LEU B 1 83 ? -2.771 -12.961 -12.969 1 96.38 83 LEU B CA 1
ATOM 1959 C C . LEU B 1 83 ? -3.25 -14.398 -12.812 1 96.38 83 LEU B C 1
ATOM 1961 O O . LEU B 1 83 ? -2.477 -15.273 -12.422 1 96.38 83 LEU B O 1
ATOM 1965 N N . LEU B 1 84 ? -4.523 -14.68 -13.117 1 96.31 84 LEU B N 1
ATOM 1966 C CA . LEU B 1 84 ? -5.113 -15.984 -12.836 1 96.31 84 LEU B CA 1
ATOM 1967 C C . LEU B 1 84 ? -5.543 -16.672 -14.125 1 96.31 84 LEU B C 1
ATOM 1969 O O . LEU B 1 84 ? -4.789 -17.484 -14.688 1 96.31 84 LEU B O 1
ATOM 1973 N N . THR B 1 85 ? -6.762 -16.328 -14.656 1 95 85 THR B N 1
ATOM 1974 C CA . THR B 1 85 ? -7.32 -16.953 -15.844 1 95 85 THR B CA 1
ATOM 1975 C C . THR B 1 85 ? -7.695 -15.914 -16.891 1 95 85 THR B C 1
ATOM 1977 O O . THR B 1 85 ? -7.641 -14.711 -16.609 1 95 85 THR B O 1
ATOM 1980 N N . GLU B 1 86 ? -7.949 -16.422 -18.062 1 91.81 86 GLU B N 1
ATOM 1981 C CA . GLU B 1 86 ? -8.57 -15.539 -19.047 1 91.81 86 GLU B CA 1
ATOM 1982 C C . GLU B 1 86 ? -9.938 -15.07 -18.594 1 91.81 86 GLU B C 1
ATOM 1984 O O . GLU B 1 86 ? -10.586 -15.727 -17.766 1 91.81 86 GLU B O 1
ATOM 1989 N N . ASP B 1 87 ? -10.305 -13.945 -19.219 1 87.19 87 ASP B N 1
ATOM 1990 C CA . ASP B 1 87 ? -11.625 -13.406 -18.891 1 87.19 87 ASP B CA 1
ATOM 1991 C C . ASP B 1 87 ? -12.727 -14.398 -19.25 1 87.19 87 ASP B C 1
ATOM 1993 O O . ASP B 1 87 ? -12.688 -15.023 -20.312 1 87.19 87 ASP B O 1
ATOM 1997 N N . GLY B 1 88 ? -13.688 -14.562 -18.328 1 87.5 88 GLY B N 1
ATOM 1998 C CA . GLY B 1 88 ? -14.867 -15.375 -18.609 1 87.5 88 GLY B CA 1
ATOM 1999 C C . GLY B 1 88 ? -14.664 -16.844 -18.297 1 87.5 88 GLY B C 1
ATOM 2000 O O . GLY B 1 88 ? -15.531 -17.672 -18.594 1 87.5 88 GLY B O 1
ATOM 2001 N N . ALA B 1 89 ? -13.562 -17.297 -17.719 1 91.62 89 ALA B N 1
ATOM 2002 C CA . ALA B 1 89 ? -13.352 -18.688 -17.328 1 91.62 89 ALA B CA 1
ATOM 2003 C C . ALA B 1 89 ? -14.398 -19.141 -16.312 1 91.62 89 ALA B C 1
ATOM 2005 O O . ALA B 1 89 ? -14.867 -18.344 -15.492 1 91.62 89 ALA B O 1
ATOM 2006 N N . PRO B 1 90 ? -14.734 -20.438 -16.297 1 90.81 90 PRO B N 1
ATOM 2007 C CA . PRO B 1 90 ? -15.703 -20.953 -15.328 1 90.81 90 PRO B CA 1
ATOM 2008 C C . PRO B 1 90 ? -15.195 -20.891 -13.891 1 90.81 90 PRO B C 1
ATOM 2010 O O . PRO B 1 90 ? -13.984 -20.906 -13.656 1 90.81 90 PRO B O 1
ATOM 2013 N N . LEU B 1 91 ? -16.109 -20.844 -12.977 1 90.19 91 LEU B N 1
ATOM 2014 C CA . LEU B 1 91 ? -15.82 -20.656 -11.562 1 90.19 91 LEU B CA 1
ATOM 2015 C C . LEU B 1 91 ? -14.836 -21.703 -11.055 1 90.19 91 LEU B C 1
ATOM 2017 O O . LEU B 1 91 ? -13.867 -21.375 -10.367 1 90.19 91 LEU B O 1
ATOM 2021 N N . PRO B 1 92 ? -15.016 -23.016 -11.422 1 90.19 92 PRO B N 1
ATOM 2022 C CA . PRO B 1 92 ? -14.062 -24 -10.906 1 90.19 92 PRO B CA 1
ATOM 2023 C C . PRO B 1 92 ? -12.633 -23.75 -11.391 1 90.19 92 PRO B C 1
ATOM 2025 O O . PRO B 1 92 ? -11.68 -23.938 -10.633 1 90.19 92 PRO B O 1
ATOM 2028 N N . ALA B 1 93 ? -12.508 -23.328 -12.617 1 92.31 93 ALA B N 1
ATOM 2029 C CA . ALA B 1 93 ? -11.188 -23.062 -13.172 1 92.31 93 ALA B CA 1
ATOM 2030 C C . ALA B 1 93 ? -10.539 -21.859 -12.484 1 92.31 93 ALA B C 1
ATOM 2032 O O . ALA B 1 93 ? -9.336 -21.875 -12.211 1 92.31 93 ALA B O 1
ATOM 2033 N N . ARG B 1 94 ? -11.344 -20.828 -12.258 1 93.94 94 ARG B N 1
ATOM 2034 C CA . ARG B 1 94 ? -10.836 -19.656 -11.555 1 93.94 94 ARG B CA 1
ATOM 2035 C C . ARG B 1 94 ? -10.422 -20 -10.133 1 93.94 94 ARG B C 1
ATOM 2037 O O . ARG B 1 94 ? -9.406 -19.5 -9.641 1 93.94 94 ARG B O 1
ATOM 2044 N N . THR B 1 95 ? -11.172 -20.812 -9.539 1 92.75 95 THR B N 1
ATOM 2045 C CA . THR B 1 95 ? -10.875 -21.234 -8.18 1 92.75 95 THR B CA 1
ATOM 2046 C C . THR B 1 95 ? -9.57 -22.016 -8.125 1 92.75 95 THR B C 1
ATOM 2048 O O . THR B 1 95 ? -8.711 -21.75 -7.289 1 92.75 95 THR B O 1
ATOM 2051 N N . ASP B 1 96 ? -9.469 -22.953 -9.023 1 93.62 96 ASP B N 1
ATOM 2052 C CA . ASP B 1 96 ? -8.242 -23.75 -9.062 1 93.62 96 ASP B CA 1
ATOM 2053 C C . ASP B 1 96 ? -7.023 -22.859 -9.32 1 93.62 96 ASP B C 1
ATOM 2055 O O . ASP B 1 96 ? -5.973 -23.047 -8.703 1 93.62 96 ASP B O 1
ATOM 2059 N N . ALA B 1 97 ? -7.168 -21.922 -10.227 1 95.38 97 ALA B N 1
ATOM 2060 C CA . ALA B 1 97 ? -6.07 -21.016 -10.539 1 95.38 97 ALA B CA 1
ATOM 2061 C C . ALA B 1 97 ? -5.648 -20.219 -9.312 1 95.38 97 ALA B C 1
ATOM 2063 O O . ALA B 1 97 ? -4.457 -20 -9.086 1 95.38 97 ALA B O 1
ATOM 2064 N N . LEU B 1 98 ? -6.598 -19.75 -8.562 1 95.62 98 LEU B N 1
ATOM 2065 C CA . LEU B 1 98 ? -6.305 -19 -7.355 1 95.62 98 LEU B CA 1
ATOM 2066 C C . LEU B 1 98 ? -5.52 -19.844 -6.359 1 95.62 98 LEU B C 1
ATOM 2068 O O . LEU B 1 98 ? -4.551 -19.359 -5.766 1 95.62 98 LEU B O 1
ATOM 2072 N N . PHE B 1 99 ? -5.914 -21.047 -6.199 1 95.38 99 PHE B N 1
ATOM 2073 C CA . PHE B 1 99 ? -5.234 -21.906 -5.234 1 95.38 99 PHE B CA 1
ATOM 2074 C C . PHE B 1 99 ? -3.832 -22.25 -5.715 1 95.38 99 PHE B C 1
ATOM 2076 O O . PHE B 1 99 ? -2.889 -22.281 -4.922 1 95.38 99 PHE B O 1
ATOM 2083 N N . ASP B 1 100 ? -3.729 -22.5 -6.973 1 96.44 100 ASP B N 1
ATOM 2084 C CA . ASP B 1 100 ? -2.408 -22.734 -7.555 1 96.44 100 ASP B CA 1
ATOM 2085 C C . ASP B 1 100 ? -1.515 -21.5 -7.371 1 96.44 100 ASP B C 1
ATOM 2087 O O . ASP B 1 100 ? -0.318 -21.641 -7.105 1 96.44 100 ASP B O 1
ATOM 2091 N N . TRP B 1 101 ? -2.135 -20.344 -7.57 1 98.12 101 TRP B N 1
ATOM 2092 C CA . TRP B 1 101 ? -1.434 -19.078 -7.355 1 98.12 101 TRP B CA 1
ATOM 2093 C C . TRP B 1 101 ? -0.895 -18.984 -5.93 1 98.12 101 TRP B C 1
ATOM 2095 O O . TRP B 1 101 ? 0.276 -18.656 -5.723 1 98.12 101 TRP B O 1
ATOM 2105 N N . CYS B 1 102 ? -1.685 -19.297 -5.051 1 97.56 102 CYS B N 1
ATOM 2106 C CA . CYS B 1 102 ? -1.298 -19.234 -3.645 1 97.56 102 CYS B CA 1
ATOM 2107 C C . CYS B 1 102 ? -0.163 -20.203 -3.348 1 97.56 102 CYS B C 1
ATOM 2109 O O . CYS B 1 102 ? 0.774 -19.859 -2.621 1 97.56 102 CYS B O 1
ATOM 2111 N N . ARG B 1 103 ? -0.26 -21.375 -3.855 1 97.44 103 ARG B N 1
ATOM 2112 C CA . ARG B 1 103 ? 0.79 -22.375 -3.646 1 97.44 103 ARG B CA 1
ATOM 2113 C C . ARG B 1 103 ? 2.127 -21.875 -4.188 1 97.44 103 ARG B C 1
ATOM 2115 O O . ARG B 1 103 ? 3.154 -21.984 -3.516 1 97.44 103 ARG B O 1
ATOM 2122 N N . ALA B 1 104 ? 2.049 -21.406 -5.348 1 97.62 104 ALA B N 1
ATOM 2123 C CA . ALA B 1 104 ? 3.27 -20.906 -5.973 1 97.62 104 ALA B CA 1
ATOM 2124 C C . ALA B 1 104 ? 3.83 -19.719 -5.199 1 97.62 104 ALA B C 1
ATOM 2126 O O . ALA B 1 104 ? 5.047 -19.578 -5.051 1 97.62 104 ALA B O 1
ATOM 2127 N N . PHE B 1 105 ? 2.951 -18.812 -4.781 1 97.88 105 PHE B N 1
ATOM 2128 C CA . PHE B 1 105 ? 3.379 -17.688 -3.967 1 97.88 105 PHE B CA 1
ATOM 2129 C C . PHE B 1 105 ? 4.168 -18.156 -2.752 1 97.88 105 PHE B C 1
ATOM 2131 O O . PHE B 1 105 ? 5.25 -17.641 -2.469 1 97.88 105 PHE B O 1
ATOM 2138 N N . LEU B 1 106 ? 3.637 -19.156 -2.045 1 96.94 106 LEU B N 1
ATOM 2139 C CA . LEU B 1 106 ? 4.293 -19.672 -0.85 1 96.94 106 LEU B CA 1
ATOM 2140 C C . LEU B 1 106 ? 5.68 -20.219 -1.185 1 96.94 106 LEU B C 1
ATOM 2142 O O . LEU B 1 106 ? 6.629 -20.031 -0.424 1 96.94 106 LEU B O 1
ATOM 2146 N N . GLY B 1 107 ? 5.723 -20.922 -2.254 1 95.94 107 GLY B N 1
ATOM 2147 C CA . GLY B 1 107 ? 7.016 -21.422 -2.693 1 95.94 107 GLY B CA 1
ATOM 2148 C C . GLY B 1 107 ? 8.031 -20.312 -2.926 1 95.94 107 GLY B C 1
ATOM 2149 O O . GLY B 1 107 ? 9.148 -20.375 -2.406 1 95.94 107 GLY B O 1
ATOM 2150 N N . GLY B 1 108 ? 7.691 -19.312 -3.719 1 96.19 108 GLY B N 1
ATOM 2151 C CA . GLY B 1 108 ? 8.57 -18.188 -3.979 1 96.19 108 GLY B CA 1
ATOM 2152 C C . GLY B 1 108 ? 8.961 -17.438 -2.721 1 96.19 108 GLY B C 1
ATOM 2153 O O . GLY B 1 108 ? 10.133 -17.094 -2.533 1 96.19 108 GLY B O 1
ATOM 2154 N N . PHE B 1 109 ? 7.961 -17.188 -1.927 1 95.88 109 PHE B N 1
ATOM 2155 C CA . PHE B 1 109 ? 8.188 -16.453 -0.681 1 95.88 109 PHE B CA 1
ATOM 2156 C C . PHE B 1 109 ? 9.188 -17.203 0.201 1 95.88 109 PHE B C 1
ATOM 2158 O O . PHE B 1 109 ? 10.094 -16.594 0.763 1 95.88 109 PHE B O 1
ATOM 2165 N N . GLY B 1 110 ? 9 -18.469 0.338 1 94.06 110 GLY B N 1
ATOM 2166 C CA . GLY B 1 110 ? 9.906 -19.281 1.136 1 94.06 110 GLY B CA 1
ATOM 2167 C C . GLY B 1 110 ? 11.336 -19.25 0.629 1 94.06 110 GLY B C 1
ATOM 2168 O O . GLY B 1 110 ? 12.281 -19.25 1.422 1 94.06 110 GLY B O 1
ATOM 2169 N N . LEU B 1 111 ? 11.492 -19.234 -0.629 1 92.94 111 LEU B N 1
ATOM 2170 C CA . LEU B 1 111 ? 12.812 -19.203 -1.242 1 92.94 111 LEU B CA 1
ATOM 2171 C C . LEU B 1 111 ? 13.523 -17.891 -0.948 1 92.94 111 LEU B C 1
ATOM 2173 O O . LEU B 1 111 ? 14.734 -17.859 -0.751 1 92.94 111 LEU B O 1
ATOM 2177 N N . ALA B 1 112 ? 12.781 -16.828 -0.926 1 91.88 112 ALA B N 1
ATOM 2178 C CA . ALA B 1 112 ? 13.359 -15.492 -0.776 1 91.88 112 ALA B CA 1
ATOM 2179 C C . ALA B 1 112 ? 13.586 -15.156 0.694 1 91.88 112 ALA B C 1
ATOM 2181 O O . ALA B 1 112 ? 14.633 -14.609 1.06 1 91.88 112 ALA B O 1
ATOM 2182 N N . ALA B 1 113 ? 12.508 -15.148 1.529 1 82.38 113 ALA B N 1
ATOM 2183 C CA . ALA B 1 113 ? 12.5 -14.672 2.908 1 82.38 113 ALA B CA 1
ATOM 2184 C C . ALA B 1 113 ? 13.43 -15.508 3.783 1 82.38 113 ALA B C 1
ATOM 2186 O O . ALA B 1 113 ? 13.852 -15.062 4.852 1 82.38 113 ALA B O 1
ATOM 2187 N N . GLN B 1 114 ? 14.141 -16.391 3.23 1 74 114 GLN B N 1
ATOM 2188 C CA . GLN B 1 114 ? 15.047 -17.266 3.977 1 74 114 GLN B CA 1
ATOM 2189 C C . GLN B 1 114 ? 14.375 -17.797 5.238 1 74 114 GLN B C 1
ATOM 2191 O O . GLN B 1 114 ? 13.141 -17.828 5.332 1 74 114 GLN B O 1
ATOM 2196 N N . GLN B 1 115 ? 15.008 -18.312 6.383 1 62.19 115 GLN B N 1
ATOM 2197 C CA . GLN B 1 115 ? 14.492 -19.094 7.5 1 62.19 115 GLN B CA 1
ATOM 2198 C C . GLN B 1 115 ? 13.688 -18.219 8.461 1 62.19 115 GLN B C 1
ATOM 2200 O O . GLN B 1 115 ? 12.797 -18.703 9.156 1 62.19 115 GLN B O 1
ATOM 2205 N N . ARG B 1 116 ? 14 -16.938 8.609 1 60.81 116 ARG B N 1
ATOM 2206 C CA . ARG B 1 116 ? 13.219 -16.219 9.609 1 60.81 116 ARG B CA 1
ATOM 2207 C C . ARG B 1 116 ? 12.852 -14.82 9.125 1 60.81 116 ARG B C 1
ATOM 2209 O O . ARG B 1 116 ? 13.469 -13.836 9.531 1 60.81 116 ARG B O 1
ATOM 2216 N N . PRO B 1 117 ? 11.695 -14.852 8.32 1 68.44 117 PRO B N 1
ATOM 2217 C CA . PRO B 1 117 ? 11.305 -13.5 7.926 1 68.44 117 PRO B CA 1
ATOM 2218 C C . PRO B 1 117 ? 10.758 -12.672 9.094 1 68.44 117 PRO B C 1
ATOM 2220 O O . PRO B 1 117 ? 10.141 -13.227 10.008 1 68.44 117 PRO B O 1
ATOM 2223 N N . ALA B 1 118 ? 11.164 -11.453 9.289 1 76.44 118 ALA B N 1
ATOM 2224 C CA . ALA B 1 118 ? 10.602 -10.57 10.297 1 76.44 118 ALA B CA 1
ATOM 2225 C C . ALA B 1 118 ? 9.164 -10.188 9.945 1 76.44 118 ALA B C 1
ATOM 2227 O O . ALA B 1 118 ? 8.93 -9.188 9.258 1 76.44 118 ALA B O 1
ATOM 2228 N N . LEU B 1 119 ? 8.211 -11.031 10.336 1 83.81 119 LEU B N 1
ATOM 2229 C CA . LEU B 1 119 ? 6.801 -10.789 10.047 1 83.81 119 LEU B CA 1
ATOM 2230 C C . LEU B 1 119 ? 6.082 -10.234 11.273 1 83.81 119 LEU B C 1
ATOM 2232 O O . LEU B 1 119 ? 6.359 -10.648 12.406 1 83.81 119 LEU B O 1
ATOM 2236 N N . SER B 1 120 ? 5.207 -9.312 11.047 1 77.56 120 SER B N 1
ATOM 2237 C CA . SER B 1 120 ? 4.254 -8.914 12.078 1 77.56 120 SER B CA 1
ATOM 2238 C C . SER B 1 120 ? 3.285 -10.047 12.406 1 77.56 120 SER B C 1
ATOM 2240 O O . SER B 1 120 ? 3.246 -11.062 11.703 1 77.56 120 SER B O 1
ATOM 2242 N N . GLU B 1 121 ? 2.57 -9.906 13.469 1 80 121 GLU B N 1
ATOM 2243 C CA . GLU B 1 121 ? 1.545 -10.891 13.805 1 80 121 GLU B CA 1
ATOM 2244 C C . GLU B 1 121 ? 0.546 -11.062 12.664 1 80 121 GLU B C 1
ATOM 2246 O O . GLU B 1 121 ? 0.172 -12.18 12.32 1 80 121 GLU B O 1
ATOM 2251 N N . GLU B 1 122 ? 0.165 -9.977 12.102 1 79.94 122 GLU B N 1
ATOM 2252 C CA . GLU B 1 122 ? -0.779 -10 10.992 1 79.94 122 GLU B CA 1
ATOM 2253 C C . GLU B 1 122 ? -0.176 -10.688 9.766 1 79.94 122 GLU B C 1
ATOM 2255 O O . GLU B 1 122 ? -0.868 -11.422 9.055 1 79.94 122 GLU B O 1
ATOM 2260 N N . GLY B 1 123 ? 1.069 -10.352 9.594 1 86.75 123 GLY B N 1
ATOM 2261 C CA . GLY B 1 123 ? 1.758 -11.016 8.5 1 86.75 123 GLY B CA 1
ATOM 2262 C C . GLY B 1 123 ? 1.833 -12.523 8.664 1 86.75 123 GLY B C 1
ATOM 2263 O O . GLY B 1 123 ? 1.63 -13.273 7.703 1 86.75 123 GLY B O 1
ATOM 2264 N N . GLU B 1 124 ? 2.143 -12.93 9.844 1 88.81 124 GLU B N 1
ATOM 2265 C CA . GLU B 1 124 ? 2.193 -14.359 10.133 1 88.81 124 GLU B CA 1
ATOM 2266 C C . GLU B 1 124 ? 0.838 -15.016 9.891 1 88.81 124 GLU B C 1
ATOM 2268 O O . GLU B 1 124 ? 0.764 -16.109 9.312 1 88.81 124 GLU B O 1
ATOM 2273 N N . GLU B 1 125 ? -0.137 -14.383 10.352 1 87.56 125 GLU B N 1
ATOM 2274 C CA . GLU B 1 125 ? -1.487 -14.898 10.141 1 87.56 125 GLU B CA 1
ATOM 2275 C C . GLU B 1 125 ? -1.821 -14.969 8.648 1 87.56 125 GLU B C 1
ATOM 2277 O O . GLU B 1 125 ? -2.412 -15.945 8.188 1 87.56 125 GLU B O 1
ATOM 2282 N N . ALA B 1 126 ? -1.518 -13.93 7.969 1 90.06 126 ALA B N 1
ATOM 2283 C CA . ALA B 1 126 ? -1.767 -13.891 6.531 1 90.06 126 ALA B CA 1
ATOM 2284 C C . ALA B 1 126 ? -1.057 -15.039 5.824 1 90.06 126 ALA B C 1
ATOM 2286 O O . ALA B 1 126 ? -1.626 -15.68 4.934 1 90.06 126 ALA B O 1
ATOM 2287 N N . LEU B 1 127 ? 0.155 -15.258 6.211 1 93.31 127 LEU B N 1
ATOM 2288 C CA . LEU B 1 127 ? 0.933 -16.344 5.621 1 93.31 127 LEU B CA 1
ATOM 2289 C C . LEU B 1 127 ? 0.28 -17.688 5.895 1 93.31 127 LEU B C 1
ATOM 2291 O O . LEU B 1 127 ? 0.195 -18.531 5 1 93.31 127 LEU B O 1
ATOM 2295 N N . GLN B 1 128 ? -0.13 -17.859 7.066 1 93.56 128 GLN B N 1
ATOM 2296 C CA . GLN B 1 128 ? -0.815 -19.094 7.434 1 93.56 128 GLN B CA 1
ATOM 2297 C C . GLN B 1 128 ? -2.104 -19.266 6.637 1 93.56 128 GLN B C 1
ATOM 2299 O O . GLN B 1 128 ? -2.436 -20.375 6.211 1 93.56 128 GLN B O 1
ATOM 2304 N N . ASP B 1 129 ? -2.85 -18.234 6.477 1 92.31 129 ASP B N 1
ATOM 2305 C CA . ASP B 1 129 ? -4.09 -18.281 5.711 1 92.31 129 ASP B CA 1
ATOM 2306 C C . ASP B 1 129 ? -3.818 -18.656 4.25 1 92.31 129 ASP B C 1
ATOM 2308 O O . ASP B 1 129 ? -4.574 -19.422 3.646 1 92.31 129 ASP B O 1
ATOM 2312 N N . LEU B 1 130 ? -2.787 -18.031 3.678 1 95.31 130 LEU B N 1
ATOM 2313 C CA . LEU B 1 130 ? -2.408 -18.375 2.314 1 95.31 130 LEU B CA 1
ATOM 2314 C C . LEU B 1 130 ? -2.057 -19.859 2.213 1 95.31 130 LEU B C 1
ATOM 2316 O O . LEU B 1 130 ? -2.385 -20.516 1.22 1 95.31 130 LEU B O 1
ATOM 2320 N N . ALA B 1 131 ? -1.363 -20.359 3.213 1 95.44 131 ALA B N 1
ATOM 2321 C CA . ALA B 1 131 ? -1.018 -21.781 3.248 1 95.44 131 ALA B CA 1
ATOM 2322 C C . ALA B 1 131 ? -2.271 -22.656 3.266 1 95.44 131 ALA B C 1
ATOM 2324 O O . ALA B 1 131 ? -2.314 -23.703 2.619 1 95.44 131 ALA B O 1
ATOM 2325 N N . ARG B 1 132 ? -3.248 -22.234 3.975 1 93.44 132 ARG B N 1
ATOM 2326 C CA . ARG B 1 132 ? -4.512 -22.969 4.02 1 93.44 132 ARG B CA 1
ATOM 2327 C C . ARG B 1 132 ? -5.195 -22.953 2.656 1 93.44 132 ARG B C 1
ATOM 2329 O O . ARG B 1 132 ? -5.715 -23.984 2.211 1 93.44 132 ARG B O 1
ATOM 2336 N N . LEU B 1 133 ? -5.234 -21.797 2.035 1 92.62 133 LEU B N 1
ATOM 2337 C CA . LEU B 1 133 ? -5.828 -21.688 0.705 1 92.62 133 LEU B CA 1
ATOM 2338 C C . LEU B 1 133 ? -5.09 -22.578 -0.288 1 92.62 133 LEU B C 1
ATOM 2340 O O . LEU B 1 133 ? -5.711 -23.203 -1.149 1 92.62 133 LEU B O 1
ATOM 2344 N N . ALA B 1 134 ? -3.791 -22.656 -0.165 1 94.75 134 ALA B N 1
ATOM 2345 C CA . ALA B 1 134 ? -2.949 -23.438 -1.062 1 94.75 134 ALA B CA 1
ATOM 2346 C C . ALA B 1 134 ? -3.293 -24.922 -0.973 1 94.75 134 ALA B C 1
ATOM 2348 O O . ALA B 1 134 ? -3.02 -25.688 -1.902 1 94.75 134 ALA B O 1
ATOM 2349 N N . GLN B 1 135 ? -3.834 -25.297 0.105 1 92.5 135 GLN B N 1
ATOM 2350 C CA . GLN B 1 135 ? -4.152 -26.703 0.329 1 92.5 135 GLN B CA 1
ATOM 2351 C C . GLN B 1 135 ? -5.574 -27.031 -0.122 1 92.5 135 GLN B C 1
ATOM 2353 O O . GLN B 1 135 ? -5.969 -28.188 -0.165 1 92.5 135 GLN B O 1
ATOM 2358 N N . ALA B 1 136 ? -6.332 -26.016 -0.438 1 86.31 136 ALA B N 1
ATOM 2359 C CA . ALA B 1 136 ? -7.727 -26.203 -0.819 1 86.31 136 ALA B CA 1
ATOM 2360 C C . ALA B 1 136 ? -7.844 -26.641 -2.277 1 86.31 136 ALA B C 1
ATOM 2362 O O . ALA B 1 136 ? -6.852 -26.641 -3.014 1 86.31 136 ALA B O 1
ATOM 2363 N N . SER B 1 137 ? -8.969 -27.188 -2.6 1 82.62 137 SER B N 1
ATOM 2364 C CA . SER B 1 137 ? -9.328 -27.531 -3.969 1 82.62 137 SER B CA 1
ATOM 2365 C C . SER B 1 137 ? -10.734 -27.062 -4.316 1 82.62 137 SER B C 1
ATOM 2367 O O . SER B 1 137 ? -11.531 -26.766 -3.424 1 82.62 137 SER B O 1
ATOM 2369 N N . SER B 1 138 ? -10.875 -26.938 -5.641 1 77.12 138 SER B N 1
ATOM 2370 C CA . SER B 1 138 ? -12.195 -26.5 -6.066 1 77.12 138 SER B CA 1
ATOM 2371 C C . SER B 1 138 ? -13.281 -27.453 -5.566 1 77.12 138 SER B C 1
ATOM 2373 O O . SER B 1 138 ? -14.438 -27.047 -5.402 1 77.12 138 SER B O 1
ATOM 2375 N N . ASP B 1 139 ? -12.906 -28.672 -5.395 1 75.44 139 ASP B N 1
ATOM 2376 C CA . ASP B 1 139 ? -13.875 -29.656 -4.887 1 75.44 139 ASP B CA 1
ATOM 2377 C C . ASP B 1 139 ? -14.336 -29.281 -3.477 1 75.44 139 ASP B C 1
ATOM 2379 O O . ASP B 1 139 ? -15.445 -29.625 -3.07 1 75.44 139 ASP B O 1
ATOM 2383 N N . ASP B 1 140 ? -13.5 -28.688 -2.865 1 67.62 140 ASP B N 1
ATOM 2384 C CA . ASP B 1 140 ? -13.805 -28.234 -1.51 1 67.62 140 ASP B CA 1
ATOM 2385 C C . ASP B 1 140 ? -14.742 -27.031 -1.528 1 67.62 140 ASP B C 1
ATOM 2387 O O . ASP B 1 140 ? -15.406 -26.734 -0.532 1 67.62 140 ASP B O 1
ATOM 2391 N N . PHE B 1 141 ? -14.656 -26.375 -2.625 1 62.97 141 PHE B N 1
ATOM 2392 C CA . PHE B 1 141 ? -15.445 -25.156 -2.807 1 62.97 141 PHE B CA 1
ATOM 2393 C C . PHE B 1 141 ? -16.781 -25.469 -3.477 1 62.97 141 PHE B C 1
ATOM 2395 O O . PHE B 1 141 ? -17.609 -24.578 -3.686 1 62.97 141 PHE B O 1
ATOM 2402 N N . ASP B 1 142 ? -17.078 -26.641 -4.082 1 5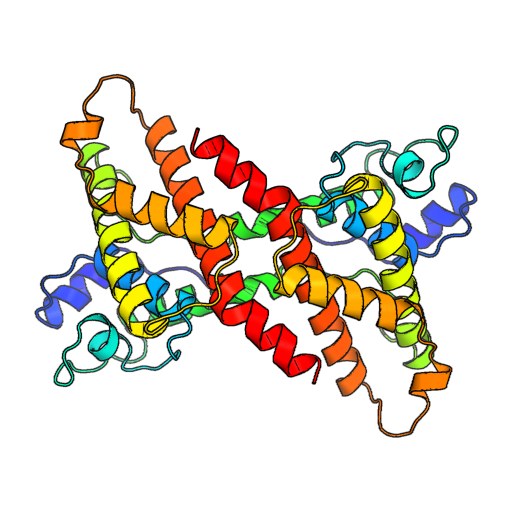9.41 142 ASP B N 1
ATOM 2403 C CA . ASP B 1 142 ? -18.266 -27.031 -4.832 1 59.41 142 ASP B CA 1
ATOM 2404 C C . ASP B 1 142 ? -19.531 -26.828 -4.012 1 59.41 142 ASP B C 1
ATOM 2406 O O . ASP B 1 142 ? -20.625 -27.156 -4.457 1 59.41 142 ASP B O 1
ATOM 2410 N N . THR B 1 143 ? -19.406 -26.406 -2.949 1 50.94 143 THR B N 1
ATOM 2411 C CA . THR B 1 143 ? -20.75 -26.266 -2.418 1 50.94 143 THR B CA 1
ATOM 2412 C C . THR B 1 143 ? -21.422 -25.016 -2.953 1 50.94 143 THR B C 1
ATOM 2414 O O . THR B 1 143 ? -20.75 -24.031 -3.295 1 50.94 143 THR B O 1
ATOM 2417 N N . ALA B 1 144 ? -22.703 -25.203 -3.361 1 47.56 144 ALA B N 1
ATOM 2418 C CA . ALA B 1 144 ? -23.672 -24.266 -3.916 1 47.56 144 ALA B CA 1
ATOM 2419 C C . ALA B 1 144 ? -23.297 -22.828 -3.57 1 47.56 144 ALA B C 1
ATOM 2421 O O . ALA B 1 144 ? -23.484 -21.922 -4.379 1 47.56 144 ALA B O 1
ATOM 2422 N N . GLU B 1 145 ? -22.844 -22.562 -2.406 1 50.06 145 GLU B N 1
ATOM 2423 C CA . GLU B 1 145 ? -22.844 -21.219 -1.859 1 50.06 145 GLU B CA 1
ATOM 2424 C C . GLU B 1 145 ? -21.547 -20.484 -2.227 1 50.06 145 GLU B C 1
ATOM 2426 O O . GLU B 1 145 ? -21.469 -19.25 -2.1 1 50.06 145 GLU B O 1
ATOM 2431 N N . GLU B 1 146 ? -20.5 -21.25 -2.609 1 59.19 146 GLU B N 1
ATOM 2432 C CA . GLU B 1 146 ? -19.297 -20.453 -2.84 1 59.19 146 GLU B CA 1
ATOM 2433 C C . GLU B 1 146 ? -19.25 -19.922 -4.266 1 59.19 146 GLU B C 1
ATOM 2435 O O . GLU B 1 146 ? -18.828 -20.609 -5.188 1 59.19 146 GLU B O 1
ATOM 2440 N N . ASP B 1 147 ? -20.109 -18.906 -4.52 1 78 147 ASP B N 1
ATOM 2441 C CA . ASP B 1 147 ? -20.406 -18.203 -5.762 1 78 147 ASP B CA 1
ATOM 2442 C C . ASP B 1 147 ? -19.297 -17.188 -6.102 1 78 147 ASP B C 1
ATOM 2444 O O . ASP B 1 147 ? -18.266 -17.156 -5.445 1 78 147 ASP B O 1
ATOM 2448 N N . ASP B 1 148 ? -19.578 -16.578 -7.164 1 82.56 148 ASP B N 1
ATOM 2449 C CA . ASP B 1 148 ? -18.719 -15.555 -7.75 1 82.56 148 ASP B CA 1
ATOM 2450 C C . ASP B 1 148 ? -18.312 -14.516 -6.707 1 82.56 148 ASP B C 1
ATOM 2452 O O . ASP B 1 148 ? -17.172 -14.07 -6.688 1 82.56 148 ASP B O 1
ATOM 2456 N N . THR B 1 149 ? -19.203 -14.344 -5.871 1 82.75 149 THR B N 1
ATOM 2457 C CA . THR B 1 149 ? -18.953 -13.336 -4.848 1 82.75 149 THR B CA 1
ATOM 2458 C C . THR B 1 149 ? -17.938 -13.844 -3.822 1 82.75 149 THR B C 1
ATOM 2460 O O . THR B 1 149 ? -17.031 -13.117 -3.42 1 82.75 149 THR B O 1
ATOM 2463 N N . ALA B 1 150 ? -18.078 -15.094 -3.438 1 83.38 150 ALA B N 1
ATOM 2464 C CA . ALA B 1 150 ? -17.172 -15.688 -2.467 1 83.38 150 ALA B CA 1
ATOM 2465 C C . ALA B 1 150 ? -15.742 -15.727 -3.012 1 83.38 150 ALA B C 1
ATOM 2467 O O . ALA B 1 150 ? -14.789 -15.406 -2.297 1 83.38 150 ALA B O 1
ATOM 2468 N N . LEU B 1 151 ? -15.617 -16.078 -4.266 1 89.12 151 LEU B N 1
ATOM 2469 C CA . LEU B 1 151 ? -14.289 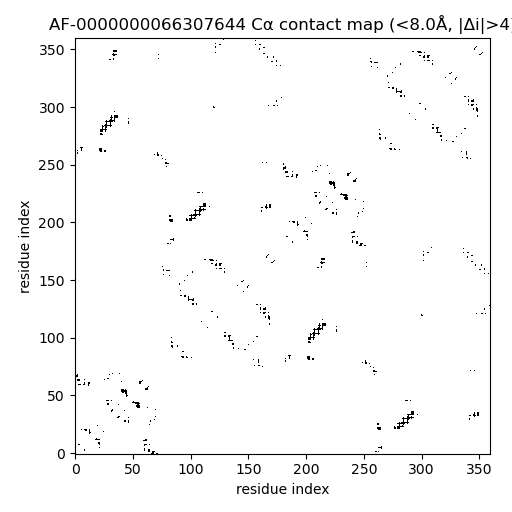-16.141 -4.867 1 89.12 151 LEU B CA 1
ATOM 2470 C C . LEU B 1 151 ? -13.656 -14.758 -4.938 1 89.12 151 LEU B C 1
ATOM 2472 O O . LEU B 1 151 ? -12.469 -14.594 -4.668 1 89.12 151 LEU B O 1
ATOM 2476 N N . ALA B 1 152 ? -14.445 -13.805 -5.246 1 86.19 152 ALA B N 1
ATOM 2477 C CA . ALA B 1 152 ? -13.961 -12.43 -5.316 1 86.19 152 ALA B CA 1
ATOM 2478 C C . ALA B 1 152 ? -13.43 -11.961 -3.961 1 86.19 152 ALA B C 1
ATOM 2480 O O . ALA B 1 152 ? -12.43 -11.25 -3.891 1 86.19 152 ALA B O 1
ATOM 2481 N N . GLU B 1 153 ? -14.086 -12.305 -2.957 1 83.25 153 GLU B N 1
ATOM 2482 C CA . GLU B 1 153 ? -13.656 -11.945 -1.607 1 83.25 153 GLU B CA 1
ATOM 2483 C C . GLU B 1 153 ? -12.32 -12.602 -1.263 1 83.25 153 GLU B C 1
ATOM 2485 O O . GLU B 1 153 ? -11.469 -11.984 -0.626 1 83.25 153 GLU B O 1
ATOM 2490 N N . ILE B 1 154 ? -12.242 -13.812 -1.702 1 88.06 154 ILE B N 1
ATOM 2491 C CA . ILE B 1 154 ? -10.992 -14.523 -1.441 1 88.06 154 ILE B CA 1
ATOM 2492 C C . ILE B 1 154 ? -9.852 -13.875 -2.229 1 88.06 154 ILE B C 1
ATOM 2494 O O . ILE B 1 154 ? -8.75 -13.695 -1.706 1 88.06 154 ILE B O 1
ATOM 2498 N N . GLU B 1 155 ? -10.102 -13.562 -3.469 1 89.19 155 GLU B N 1
ATOM 2499 C CA . GLU B 1 155 ? -9.102 -12.883 -4.281 1 89.19 155 GLU B CA 1
ATOM 2500 C C . GLU B 1 155 ? -8.648 -11.578 -3.629 1 89.19 155 GLU B C 1
ATOM 2502 O O . GLU B 1 155 ? -7.453 -11.266 -3.611 1 89.19 155 GLU B O 1
ATOM 2507 N N . GLU B 1 156 ? -9.586 -10.828 -3.17 1 84 156 GLU B N 1
ATOM 2508 C CA . GLU B 1 156 ? -9.266 -9.594 -2.471 1 84 156 GLU B CA 1
ATOM 2509 C C . GLU B 1 156 ? -8.398 -9.859 -1.242 1 84 156 GLU B C 1
ATOM 2511 O O . GLU B 1 156 ? -7.441 -9.133 -0.981 1 84 156 GLU B O 1
ATOM 2516 N N . PHE B 1 157 ? -8.773 -10.906 -0.566 1 84.5 157 PHE B N 1
ATOM 2517 C CA . PHE B 1 157 ? -7.984 -11.297 0.598 1 84.5 157 PHE B CA 1
ATOM 2518 C C . PHE B 1 157 ? -6.547 -11.609 0.201 1 84.5 157 PHE B C 1
ATOM 2520 O O . PHE B 1 157 ? -5.609 -11.188 0.879 1 84.5 157 PHE B O 1
ATOM 2527 N N . VAL B 1 158 ? -6.395 -12.336 -0.784 1 91.25 158 VAL B N 1
ATOM 2528 C CA . VAL B 1 158 ? -5.066 -12.734 -1.244 1 91.25 158 VAL B CA 1
ATOM 2529 C C . VAL B 1 158 ? -4.262 -11.492 -1.619 1 91.25 158 VAL B C 1
ATOM 2531 O O . VAL B 1 158 ? -3.088 -11.375 -1.259 1 91.25 158 VAL B O 1
ATOM 2534 N N . ARG B 1 159 ? -4.875 -10.578 -2.305 1 87.94 159 ARG B N 1
ATOM 2535 C CA . ARG B 1 159 ? -4.203 -9.336 -2.674 1 87.94 159 ARG B CA 1
ATOM 2536 C C . ARG B 1 159 ? -3.689 -8.602 -1.438 1 87.94 159 ARG B C 1
ATOM 2538 O O . ARG B 1 159 ? -2.529 -8.188 -1.396 1 87.94 159 ARG B O 1
ATOM 2545 N N . VAL B 1 160 ? -4.488 -8.461 -0.45 1 82.06 160 VAL B N 1
ATOM 2546 C CA . VAL B 1 160 ? -4.145 -7.758 0.779 1 82.06 160 VAL B CA 1
ATOM 2547 C C . VAL B 1 160 ? -3.008 -8.492 1.492 1 82.06 160 VAL B C 1
ATOM 2549 O O . VAL B 1 160 ? -2.078 -7.859 2 1 82.06 160 VAL B O 1
ATOM 2552 N N . ALA B 1 161 ? -3.111 -9.828 1.545 1 87.88 161 ALA B N 1
ATOM 2553 C CA . ALA B 1 161 ? -2.076 -10.633 2.189 1 87.88 161 ALA B CA 1
ATOM 2554 C C . ALA B 1 161 ? -0.714 -10.391 1.545 1 87.88 161 ALA B C 1
ATOM 2556 O O . ALA B 1 161 ? 0.291 -10.234 2.244 1 87.88 161 ALA B O 1
ATOM 2557 N N . VAL B 1 162 ? -0.672 -10.359 0.24 1 90.38 162 VAL B N 1
ATOM 2558 C CA . VAL B 1 162 ? 0.569 -10.148 -0.498 1 90.38 162 VAL B CA 1
ATOM 2559 C C . VAL B 1 162 ? 1.171 -8.797 -0.118 1 90.38 162 VAL B C 1
ATOM 2561 O O . VAL B 1 162 ? 2.367 -8.695 0.164 1 90.38 162 VAL B O 1
ATOM 2564 N N . LEU B 1 163 ? 0.339 -7.758 -0.111 1 83.19 163 LEU B N 1
ATOM 2565 C CA . LEU B 1 163 ? 0.796 -6.406 0.191 1 83.19 163 LEU B CA 1
ATOM 2566 C C . LEU B 1 163 ? 1.305 -6.312 1.626 1 83.19 163 LEU B C 1
ATOM 2568 O O . LEU B 1 163 ? 2.303 -5.641 1.893 1 83.19 163 LEU B O 1
ATOM 2572 N N . LEU B 1 164 ? 0.606 -6.961 2.555 1 81.44 164 LEU B N 1
ATOM 2573 C CA . LEU B 1 164 ? 1.029 -6.984 3.951 1 81.44 164 LEU B CA 1
ATOM 2574 C C . LEU B 1 164 ? 2.391 -7.656 4.094 1 81.44 164 LEU B C 1
ATOM 2576 O O . LEU B 1 164 ? 3.271 -7.145 4.789 1 81.44 164 LEU B O 1
ATOM 2580 N N . LEU B 1 165 ? 2.533 -8.773 3.428 1 87.62 165 LEU B N 1
ATOM 2581 C CA . LEU B 1 165 ? 3.779 -9.523 3.516 1 87.62 165 LEU B CA 1
ATOM 2582 C C . LEU B 1 165 ? 4.922 -8.766 2.852 1 87.62 165 LEU B C 1
ATOM 2584 O O . LEU B 1 165 ? 6.039 -8.727 3.377 1 87.62 165 LEU B O 1
ATOM 2588 N N . HIS B 1 166 ? 4.652 -8.219 1.693 1 87.25 166 HIS B N 1
ATOM 2589 C CA . HIS B 1 166 ? 5.645 -7.371 1.041 1 87.25 166 HIS B CA 1
ATOM 2590 C C . HIS B 1 166 ? 6.031 -6.188 1.926 1 87.25 166 HIS B C 1
ATOM 2592 O O . HIS B 1 166 ? 7.203 -5.82 2 1 87.25 166 HIS B O 1
ATOM 2598 N N . GLY B 1 167 ? 5.051 -5.547 2.5 1 81.31 167 GLY B N 1
ATOM 2599 C CA . GLY B 1 167 ? 5.309 -4.465 3.438 1 81.31 167 GLY B CA 1
ATOM 2600 C C . GLY B 1 167 ? 6.234 -4.863 4.57 1 81.31 167 GLY B C 1
ATOM 2601 O O . GLY B 1 167 ? 7.172 -4.133 4.898 1 81.31 167 GLY B O 1
ATOM 2602 N N . ASP B 1 168 ? 6 -5.996 5.195 1 81.94 168 ASP B N 1
ATOM 2603 C CA . ASP B 1 168 ? 6.777 -6.484 6.332 1 81.94 168 ASP B CA 1
ATOM 2604 C C . ASP B 1 168 ? 8.211 -6.801 5.918 1 81.94 168 ASP B C 1
ATOM 2606 O O . ASP B 1 168 ? 9.156 -6.453 6.625 1 81.94 168 ASP B O 1
ATOM 2610 N N . CYS B 1 169 ? 8.367 -7.449 4.754 1 85.69 169 CYS B N 1
ATOM 2611 C CA . CYS B 1 169 ? 9.656 -8.039 4.41 1 85.69 169 CYS B CA 1
ATOM 2612 C C . CYS B 1 169 ? 10.492 -7.062 3.59 1 85.69 169 CYS B C 1
ATOM 2614 O O . CYS B 1 169 ? 11.727 -7.16 3.572 1 85.69 169 CYS B O 1
ATOM 2616 N N . VAL B 1 170 ? 9.898 -6.133 2.924 1 81.94 170 VAL B N 1
ATOM 2617 C CA . VAL B 1 170 ? 10.633 -5.301 1.979 1 81.94 170 VAL B CA 1
ATOM 2618 C C . VAL B 1 170 ? 10.57 -3.838 2.416 1 81.94 170 VAL B C 1
ATOM 2620 O O . VAL B 1 170 ? 11.602 -3.178 2.559 1 81.94 170 VAL B O 1
ATOM 2623 N N . MET B 1 171 ? 9.32 -3.406 2.693 1 76.06 171 MET B N 1
ATOM 2624 C CA . MET B 1 171 ? 9.164 -1.982 2.98 1 76.06 171 MET B CA 1
ATOM 2625 C C . MET B 1 171 ? 9.641 -1.657 4.395 1 76.06 171 MET B C 1
ATOM 2627 O O . MET B 1 171 ? 10.25 -0.611 4.621 1 76.06 171 MET B O 1
ATOM 2631 N N . GLY B 1 172 ? 9.312 -2.525 5.301 1 74.88 172 GLY B N 1
ATOM 2632 C CA . GLY B 1 172 ? 9.758 -2.324 6.668 1 74.88 172 GLY B CA 1
ATOM 2633 C C . GLY B 1 172 ? 11.266 -2.146 6.785 1 74.88 172 GLY B C 1
ATOM 2634 O O . GLY B 1 172 ? 11.734 -1.114 7.266 1 74.88 172 GLY B O 1
ATOM 2635 N N . PRO B 1 173 ? 11.984 -3.117 6.301 1 73.94 173 PRO B N 1
ATOM 2636 C CA . PRO B 1 173 ? 13.438 -3.002 6.355 1 73.94 173 PRO B CA 1
ATOM 2637 C C . PRO B 1 173 ? 13.969 -1.777 5.609 1 73.94 173 PRO B C 1
ATOM 2639 O O . PRO B 1 173 ? 14.93 -1.148 6.051 1 73.94 173 PRO B O 1
ATOM 2642 N N . ARG B 1 174 ? 13.398 -1.455 4.488 1 71.5 174 ARG B N 1
ATOM 2643 C CA . ARG B 1 174 ? 13.812 -0.262 3.756 1 71.5 174 ARG B CA 1
ATOM 2644 C C . ARG B 1 174 ? 13.625 0.992 4.605 1 71.5 174 ARG B C 1
ATOM 2646 O O . ARG B 1 174 ? 14.461 1.898 4.57 1 71.5 174 ARG B O 1
ATOM 2653 N N . PHE B 1 175 ? 12.516 0.96 5.258 1 68.06 175 PHE B N 1
ATOM 2654 C CA . PHE B 1 175 ? 12.227 2.074 6.156 1 68.06 175 PHE B CA 1
ATOM 2655 C C . PHE B 1 175 ? 13.281 2.166 7.254 1 68.06 175 PHE B C 1
ATOM 2657 O O . PHE B 1 175 ? 13.781 3.252 7.555 1 68.06 175 PHE B O 1
ATOM 2664 N N . ARG B 1 176 ? 13.734 1.031 7.785 1 68.38 176 ARG B N 1
ATOM 2665 C CA . ARG B 1 176 ? 14.734 0.987 8.852 1 68.38 176 ARG B CA 1
ATOM 2666 C C . ARG B 1 176 ? 16.094 1.477 8.344 1 68.38 176 ARG B C 1
ATOM 2668 O O . ARG B 1 176 ? 16.797 2.188 9.055 1 68.38 176 ARG B O 1
ATOM 2675 N N . GLN B 1 177 ? 16.344 1.219 7.109 1 70 177 GLN B N 1
ATOM 2676 C CA . GLN B 1 177 ? 17.609 1.628 6.516 1 70 177 GLN B CA 1
ATOM 2677 C C . GLN B 1 177 ? 17.656 3.135 6.289 1 70 177 GLN B C 1
ATOM 2679 O O . GLN B 1 177 ? 18.703 3.764 6.438 1 70 177 GLN B O 1
ATOM 2684 N N . ARG B 1 178 ? 16.516 3.584 5.957 1 66.12 178 ARG B N 1
ATOM 2685 C CA . ARG B 1 178 ? 16.453 5.016 5.699 1 66.12 178 ARG B CA 1
ATOM 2686 C C . ARG B 1 178 ? 16.578 5.816 6.992 1 66.12 178 ARG B C 1
ATOM 2688 O O . ARG B 1 178 ? 17.047 6.953 6.98 1 66.12 178 ARG B O 1
ATOM 2695 N N . LEU B 1 179 ? 16.172 5.234 8.078 1 61.72 179 LEU B N 1
ATOM 2696 C CA . LEU B 1 179 ? 16.234 5.887 9.383 1 61.72 179 LEU B CA 1
ATOM 2697 C C . LEU B 1 179 ? 17.672 5.887 9.914 1 61.72 179 LEU B C 1
ATOM 2699 O O . LEU B 1 179 ? 18.047 6.77 10.688 1 61.72 179 LEU B O 1
ATOM 2703 N N . ASN B 1 180 ? 18.547 4.93 9.695 1 58.38 180 ASN B N 1
ATOM 2704 C CA . ASN B 1 180 ? 19.922 4.863 10.188 1 58.38 180 ASN B CA 1
ATOM 2705 C C . ASN B 1 180 ? 20.859 5.672 9.312 1 58.38 180 ASN B C 1
ATOM 2707 O O . ASN B 1 180 ? 21.891 6.156 9.789 1 58.38 180 ASN B O 1
#

pLDDT: mean 87.4, std 11.92, range [47.28, 98.44]

Organism: Xanthomonas campestris pv. campestris (strain 8004) (NCBI:txid314565)

Radius of gyration: 22.2 Å; Cα contacts (8 Å, |Δi|>4): 551; chains: 2; bounding box: 48×60×50 Å

Foldseek 3Di:
DDADDQVQQQVQCVVQVHPDGSVRLLVLLLVCVVVPHDLDQCSVCVSVVNVPRDGDDVPGNSNRSSVVSVCVVPCLLVPDDDDFDDPPDDPQRSLQRLLCVLLVVLVVCPVPCDPDAQADPVLVVLNVVSVVSNPDHSVNVPDPPCDPVVSVVVRSSNSVSVVRNCCRRPVVVVVVVVVD/DDADDQVQQQVQCVVLVHPDGSVRLLVLLLVCVVVPHDLDQCSVCVSVVNVPRDGDDVPGNSNRNSVVSVCVVPCLLVPDDDDFDDPPDDPQRSLQRLLCVLLVVLVVCPVPCDPDAQADPVLVVLNVVSVVSNPDHSVNVPDPPCDPVVSVVVRSSNSVSVVRNCCRRPVVVVVVVVVD

Solvent-accessible surface area (backbone atoms only — not comparable to full-atom values): 18768 Å² total; per-residue (Å²): 114,71,71,58,57,49,67,52,31,38,51,53,30,51,74,69,70,46,91,59,51,42,11,29,50,45,20,14,50,52,14,18,47,24,24,48,32,78,94,49,76,52,44,61,17,61,58,66,72,32,88,81,48,73,55,62,54,86,81,34,46,60,38,39,35,51,53,15,51,51,46,28,71,56,40,61,61,77,56,45,80,83,59,51,65,58,90,86,60,54,68,61,60,47,44,40,28,50,23,43,14,35,40,26,16,53,53,10,20,52,69,36,30,50,96,71,61,70,58,34,72,58,35,49,50,38,51,51,50,42,54,52,46,34,70,51,49,40,78,76,44,64,50,88,76,59,37,75,64,50,53,50,54,49,52,52,48,50,49,51,39,50,52,47,37,21,38,37,46,39,49,37,54,50,52,54,58,70,72,105,113,72,68,57,57,50,65,51,32,38,51,53,29,52,75,71,70,45,91,60,50,43,10,29,51,45,20,14,50,52,15,18,47,23,24,48,34,78,94,50,76,50,44,61,17,61,58,66,71,32,86,80,49,72,55,61,55,86,81,34,44,61,39,39,34,50,53,16,52,52,46,29,69,56,42,62,61,77,56,47,79,83,57,50,65,57,90,86,60,54,68,60,58,48,45,41,29,50,23,44,16,37,40,25,16,52,53,10,20,54,68,36,29,51,95,72,61,70,56,35,72,58,35,49,50,38,52,51,51,42,54,53,46,33,69,51,48,43,78,75,45,64,49,87,76,61,39,74,65,50,52,50,52,49,52,52,48,52,49,51,39,50,53,46,37,22,39,38,45,38,48,37,53,50,52,54,58,70,72,106

Sequence (360 aa):
MDLPDVAAVQHESRQLDLASSAAELHGGLCGWLSGGGADSADWLARILADTAQVAPAQGGALDQMRQATVAQLEDRDFAFELLLTEDGAPLPARTDALFDWCRAFLGGFGLAAQQRPALSEEGEEALQDLARLAQASSDDFDTAEEDDTALAEIEEFVRVAVLLLHGDCVMGPRFRQRLNMDLPDVAAVQHESRQLDLASSAAELHGGLCGWLSGGGADSADWLARILADTAQVAPAQGGALDQMRQATVAQLEDRDFAFELLLTEDGAPLPARTDALFDWCRAFLGGFGLAAQQRPALSEEGEEALQDLARLAQASSDDFDTAEEDDTALAEIEEFVRVAVLLLHGDCVMGPRFRQRLN

Secondary structure (DSSP, 8-state):
-PPPPHHHHHHHHHHTT----HHHHHHHHHHHHHTT----TTHHHHHTT-TTSPPPPTTSHHHHHHHHHHHHHHTHHHH-----S-TT--HHHHHHHHHHHHHHHHHHHHHHH-S-----HHHHHHHHHHHHHHT--HHHH-STT--HHHHHHHHHHHHHHHHHHHIIIIIHHHHHHHH-/-PPPPHHHHHHHHHHTT----HHHHHHHHHHHHHTT----TTHHHHHTT-TTPPPPPTTSHHHHHHHHHHHHHHTHHHH-----S-TT--HHHHHHHHHHHHHHHHHHHHHHH-S-----HHHHHHHHHHHHHHT--HHHH-STT--HHHHHHHHHHHHHHHHHHHIIIIIHHHHHHHH-

Nearest PDB structures (foldseek):
  4gyt-assembly1_B-2  TM=5.126E-01  e=2.234E-06  Legionella pneumophila subsp. pneumophila str. Philadelphia 1
  2hfi-assembly1_A  TM=3.387E-01  e=8.224E+00  Bacillus subtilis
  2hfi-assembly1_A  TM=3.387E-01  e=7.523E+00  Bacillus subtilis